Protein AF-A0A1S3HED5-F1 (afdb_monomer_lite)

Radius of gyration: 27.31 Å; chains: 1; bounding box: 61×49×86 Å

Secondary structure (DSSP, 8-state):
--EEEEEEEEE--TTSTT--EEEEEEEEE-TT--EEEEEEE---GGGTTGGG---SEEEEEEEETTEEEEEEEEEEEEEEEEESGGG-EEEEEEEEEEEETTEEEEEEEEEEEE-SS--PPP----PPP----S---TTGGG-SEEETTSGGGG-HHHHHHHHHHHHHHTTSTTT--PPPEEEE-HHHHHHHHHT-HHHHHHHHHHHHHHTTSS---HHHHHHHHHHHHHHSPPPHHHHHHHHHHHHHHHGGGGGTSEEEEEEEETTTEETTEE-TTSS-EEEEEESHHHHHHHHHHHHHHTTSHHHHHHHHHTT--SS--EEEEEEEPP--SEEEEEESS-TTT--TT--EEEEEES-GGG---SS--EEEEE-

Structure (mmCIF, N/CA/C/O backbone):
data_AF-A0A1S3HED5-F1
#
_entry.id   AF-A0A1S3HED5-F1
#
loop_
_atom_site.group_PDB
_atom_site.id
_atom_site.type_symbol
_atom_site.label_atom_id
_atom_site.label_alt_id
_atom_site.label_comp_id
_atom_site.label_asym_id
_atom_site.label_entity_id
_atom_site.label_seq_id
_atom_site.pdbx_PDB_ins_code
_atom_site.Cartn_x
_atom_site.Cartn_y
_atom_site.Cartn_z
_atom_site.occupancy
_atom_site.B_iso_or_equiv
_atom_site.auth_seq_id
_atom_site.auth_comp_id
_atom_site.auth_asym_id
_atom_site.auth_atom_id
_atom_site.pdbx_PDB_model_num
ATOM 1 N N . MET A 1 1 ? -21.850 17.876 14.703 1.00 46.19 1 MET A N 1
ATOM 2 C CA . MET A 1 1 ? -21.324 16.863 15.637 1.00 46.19 1 MET A CA 1
ATOM 3 C C . MET A 1 1 ? -21.253 17.488 17.025 1.00 46.19 1 MET A C 1
ATOM 5 O O . MET A 1 1 ? -20.974 18.680 17.091 1.00 46.19 1 MET A O 1
ATOM 9 N N . TYR A 1 2 ? -21.584 16.752 18.088 1.00 48.03 2 TYR A N 1
ATOM 10 C CA . TYR A 1 2 ? -21.332 17.209 19.459 1.00 48.03 2 TYR A CA 1
ATOM 11 C C . TYR A 1 2 ? -20.011 16.595 19.916 1.00 48.03 2 TYR A C 1
ATOM 13 O O . TYR A 1 2 ? -19.879 15.378 19.846 1.00 48.03 2 TYR A O 1
ATOM 21 N N . ILE A 1 3 ? -19.052 17.415 20.345 1.00 52.38 3 ILE A N 1
ATOM 22 C CA . ILE A 1 3 ? -17.814 16.934 20.978 1.00 52.38 3 ILE A CA 1
ATOM 23 C C . ILE A 1 3 ? -17.923 17.268 22.458 1.00 52.38 3 ILE A C 1
ATOM 25 O O . ILE A 1 3 ? -18.263 18.401 22.805 1.00 52.38 3 ILE A O 1
ATOM 29 N N . ILE A 1 4 ? -17.699 16.273 23.310 1.00 57.62 4 ILE A N 1
ATOM 30 C CA . ILE A 1 4 ? -17.828 16.393 24.759 1.00 57.62 4 ILE A CA 1
ATOM 31 C C . ILE A 1 4 ? -16.530 15.859 25.362 1.00 57.62 4 ILE A C 1
ATOM 33 O O . ILE A 1 4 ? -16.263 14.666 25.270 1.00 57.62 4 ILE A O 1
ATOM 37 N N . ASP A 1 5 ? -15.725 16.746 25.946 1.00 61.84 5 ASP A N 1
ATOM 38 C CA . ASP A 1 5 ? -14.603 16.365 26.815 1.00 61.84 5 ASP A CA 1
ATOM 39 C C . ASP A 1 5 ? -15.096 16.530 28.252 1.00 61.84 5 ASP A C 1
ATOM 41 O O . ASP A 1 5 ? -15.584 17.602 28.607 1.00 61.84 5 ASP A O 1
ATOM 45 N N . LEU A 1 6 ? -15.044 15.466 29.047 1.00 56.03 6 LEU A N 1
ATOM 46 C CA . LEU A 1 6 ? -15.459 15.436 30.446 1.00 56.03 6 LEU A CA 1
ATOM 47 C C . LEU A 1 6 ? -14.401 14.669 31.226 1.00 56.03 6 LEU A C 1
ATOM 49 O O . LEU A 1 6 ? -14.238 13.463 31.059 1.00 56.03 6 LEU A O 1
ATOM 53 N N . ARG A 1 7 ? -13.709 15.372 32.116 1.00 57.66 7 ARG A N 1
ATOM 54 C CA . ARG A 1 7 ? -12.673 14.813 32.976 1.00 57.66 7 ARG A CA 1
ATOM 55 C C . ARG A 1 7 ? -13.118 14.922 34.414 1.00 57.66 7 ARG A C 1
ATOM 57 O O . ARG A 1 7 ? -13.528 15.990 34.872 1.00 57.66 7 ARG A O 1
ATOM 64 N N . SER A 1 8 ? -12.999 13.809 35.121 1.00 55.38 8 SER A N 1
ATOM 65 C CA . SER A 1 8 ? -13.078 13.778 36.569 1.00 55.38 8 SER A CA 1
ATOM 66 C C . SER A 1 8 ? -11.773 13.216 37.106 1.00 55.38 8 SER A C 1
ATOM 68 O O . SER A 1 8 ? -11.262 12.227 36.586 1.00 55.38 8 SER A O 1
ATOM 70 N N . ILE A 1 9 ? -11.210 13.865 38.121 1.00 58.88 9 ILE A N 1
ATOM 71 C CA . ILE A 1 9 ? -9.976 13.421 38.772 1.00 58.88 9 ILE A CA 1
ATOM 72 C C . ILE A 1 9 ? -10.279 13.213 40.247 1.00 58.88 9 ILE A C 1
ATOM 74 O O . ILE A 1 9 ? -10.827 14.106 40.893 1.00 58.88 9 ILE A O 1
ATOM 78 N N . LYS A 1 10 ? -9.892 12.046 40.769 1.00 58.00 10 LYS A N 1
ATOM 79 C CA . LYS A 1 10 ? -9.896 11.718 42.196 1.00 58.00 10 LYS A CA 1
ATOM 80 C C . LYS A 1 10 ? -8.446 11.539 42.644 1.00 58.00 10 LYS A C 1
ATOM 82 O O . LYS A 1 10 ? -7.793 10.585 42.233 1.00 58.00 10 LYS A O 1
ATOM 87 N N . SER A 1 11 ? -7.944 12.440 43.485 1.00 54.72 11 SER A N 1
ATOM 88 C CA . SER A 1 11 ? -6.614 12.316 44.100 1.00 54.72 11 SER A CA 1
ATOM 89 C C . SER A 1 11 ? -6.741 12.043 45.598 1.00 54.72 11 SER A C 1
ATOM 91 O O . SER A 1 11 ? -7.602 12.622 46.262 1.00 54.72 11 SER A O 1
ATOM 93 N N . GLN A 1 12 ? -5.898 11.154 46.128 1.00 55.47 12 GLN A N 1
ATOM 94 C CA . GLN A 1 12 ? -5.736 10.921 47.564 1.00 55.47 12 GLN A CA 1
ATOM 95 C C . GLN A 1 12 ? -4.302 11.287 47.955 1.00 55.47 12 GLN A C 1
ATOM 97 O O . GLN A 1 12 ? -3.347 10.680 47.474 1.00 55.47 12 GLN A O 1
ATOM 102 N N . ASN A 1 13 ? -4.151 12.291 48.820 1.00 42.53 13 ASN A N 1
ATOM 103 C CA . ASN A 1 13 ? -2.854 12.704 49.349 1.00 42.53 13 ASN A CA 1
ATOM 104 C C . ASN A 1 13 ? -2.483 11.819 50.553 1.00 42.53 13 ASN A C 1
ATOM 106 O O . ASN A 1 13 ? -3.239 11.751 51.517 1.00 42.53 13 ASN A O 1
ATOM 110 N N . LEU A 1 14 ? -1.319 11.163 50.514 1.00 45.94 14 LEU A N 1
ATOM 111 C CA . LEU A 1 14 ? -0.862 10.218 51.552 1.00 45.94 14 LEU A CA 1
ATOM 112 C C . LEU A 1 14 ? -0.532 10.877 52.908 1.00 45.94 14 LEU A C 1
ATOM 114 O O . LEU A 1 14 ? -0.474 10.181 53.915 1.00 45.94 14 LEU A O 1
ATOM 118 N N . ASN A 1 15 ? -0.344 12.203 52.953 1.00 41.78 15 ASN A N 1
ATOM 119 C CA . ASN A 1 15 ? 0.216 12.896 54.124 1.00 41.78 15 ASN A CA 1
ATOM 120 C C . ASN A 1 15 ? -0.789 13.693 54.972 1.00 41.78 15 ASN A C 1
ATOM 122 O O . ASN A 1 15 ? -0.429 14.158 56.048 1.00 41.78 15 ASN A O 1
ATOM 126 N N . PHE A 1 16 ? -2.038 13.854 54.532 1.00 39.28 16 PHE A N 1
ATOM 127 C CA . PHE A 1 16 ? -3.058 14.576 55.296 1.00 39.28 16 PHE A CA 1
ATOM 128 C C . PHE A 1 16 ? -4.401 13.862 55.155 1.00 39.28 16 PHE A C 1
ATOM 130 O O . PHE A 1 16 ? -4.796 13.506 54.048 1.00 39.28 16 PHE A O 1
ATOM 137 N N . LEU A 1 17 ? -5.084 13.648 56.282 1.00 40.22 17 LEU A N 1
ATOM 138 C CA . LEU A 1 17 ? -6.423 13.060 56.393 1.00 40.22 17 LEU A CA 1
ATOM 139 C C . LEU A 1 17 ? -7.344 13.451 55.214 1.00 40.22 17 LEU A C 1
ATOM 141 O O . LEU A 1 17 ? -7.779 14.594 55.112 1.00 40.22 17 LEU A O 1
ATOM 145 N N . THR A 1 18 ? -7.625 12.478 54.337 1.00 44.47 18 THR A N 1
ATOM 146 C CA . THR A 1 18 ? -8.798 12.374 53.438 1.00 44.47 18 THR A CA 1
ATOM 147 C C . THR A 1 18 ? -9.330 13.678 52.824 1.00 44.47 18 THR A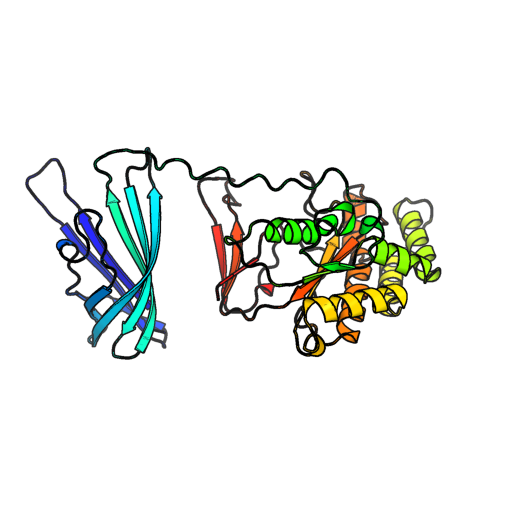 C 1
ATOM 149 O O . THR A 1 18 ? -10.509 13.998 52.946 1.00 44.47 18 THR A O 1
ATOM 152 N N . LEU A 1 19 ? -8.497 14.404 52.079 1.00 40.62 19 LEU A N 1
ATOM 153 C CA . LEU A 1 19 ? -8.978 15.408 51.123 1.00 40.62 19 LEU A CA 1
ATOM 154 C C . LEU A 1 19 ? -9.126 14.744 49.752 1.00 40.62 19 LEU A C 1
ATOM 156 O O . LEU A 1 19 ? -8.162 14.610 49.003 1.00 40.62 19 LEU A O 1
ATOM 160 N N . VAL A 1 20 ? -10.341 14.279 49.449 1.00 51.19 20 VAL A N 1
ATOM 161 C CA . VAL A 1 20 ? -10.694 13.837 48.097 1.00 51.19 20 VAL A CA 1
ATOM 162 C C . VAL A 1 20 ? -11.073 15.075 47.297 1.00 51.19 20 VAL A C 1
ATOM 164 O O . VAL A 1 20 ? -12.148 15.640 47.487 1.00 51.19 20 VAL A O 1
ATOM 167 N N . VAL A 1 21 ? -10.177 15.518 46.421 1.00 53.34 21 VAL A N 1
ATOM 168 C CA . VAL A 1 21 ? -10.487 16.591 45.473 1.00 53.34 21 VAL A CA 1
ATOM 169 C C . VAL A 1 21 ? -11.198 15.960 44.284 1.00 53.34 21 VAL A C 1
ATOM 171 O O . VAL A 1 21 ? -10.629 15.085 43.637 1.00 53.34 21 VAL A O 1
ATOM 174 N N . TYR A 1 22 ? -12.431 16.398 44.024 1.00 59.06 22 TYR A N 1
ATOM 175 C CA . TYR A 1 22 ? -13.162 16.102 42.795 1.00 59.06 22 TYR A CA 1
ATOM 176 C C . TYR A 1 22 ? -13.062 17.317 41.885 1.00 59.06 22 TYR A C 1
ATOM 178 O O . TYR A 1 22 ? -13.634 18.367 42.176 1.00 59.06 22 TYR A O 1
ATOM 186 N N . LEU A 1 23 ? -12.315 17.180 40.796 1.00 59.34 23 LEU A N 1
ATOM 187 C CA . LEU A 1 23 ? -12.217 18.214 39.775 1.00 59.34 23 LEU A CA 1
ATOM 188 C C . LEU A 1 23 ? -13.046 17.787 38.568 1.00 59.34 23 LEU A C 1
ATOM 190 O O . LEU A 1 23 ? -12.750 16.753 37.980 1.00 59.34 23 LEU A O 1
ATOM 194 N N . LEU A 1 24 ? -14.065 18.573 38.218 1.00 64.44 24 LEU A N 1
ATOM 195 C CA . LEU A 1 24 ? -14.833 18.417 36.986 1.00 64.44 24 LEU A CA 1
ATOM 196 C C . LEU A 1 24 ? -14.357 19.469 35.984 1.00 64.44 24 LEU A C 1
ATOM 198 O O . LEU A 1 24 ? -14.469 20.667 36.241 1.00 64.44 24 LEU A O 1
ATOM 202 N N . LEU A 1 25 ? -13.843 19.019 34.847 1.00 71.94 25 LEU A N 1
ATOM 203 C CA . LEU A 1 25 ? -13.449 19.879 33.736 1.00 71.94 25 LEU A CA 1
ATOM 204 C C . LEU A 1 25 ? -14.058 19.337 32.457 1.00 71.94 25 LEU A C 1
ATOM 206 O O . LEU A 1 25 ? -14.100 18.127 32.256 1.00 71.94 25 LEU A O 1
ATOM 210 N N . GLY A 1 26 ? -14.523 20.222 31.586 1.00 77.56 26 GLY A N 1
ATOM 211 C CA . GLY A 1 26 ? -15.058 19.775 30.319 1.00 77.56 26 GLY A CA 1
ATOM 212 C C . GLY A 1 26 ? -15.622 20.876 29.452 1.00 77.56 26 GLY A C 1
ATOM 213 O O . GLY A 1 26 ? -15.930 21.971 29.927 1.00 77.56 26 GLY A O 1
ATOM 214 N N . TYR A 1 27 ? -15.792 20.553 28.178 1.00 80.94 27 TYR A N 1
ATOM 215 C CA . TYR A 1 27 ? -16.360 21.443 27.178 1.00 80.94 27 TYR A CA 1
ATOM 216 C C . TYR A 1 27 ? -17.332 20.682 26.292 1.00 80.94 27 TYR A C 1
ATOM 218 O O . TYR A 1 27 ? -17.142 19.504 25.994 1.00 80.94 27 TYR A O 1
ATOM 226 N N . GLN A 1 28 ? -18.357 21.394 25.842 1.00 83.00 28 GLN A N 1
ATOM 227 C CA . GLN A 1 28 ? -19.312 20.932 24.855 1.00 83.00 28 GLN A CA 1
ATOM 228 C C . GLN A 1 28 ? -19.177 21.795 23.604 1.00 83.00 28 GLN A C 1
ATOM 230 O O . GLN A 1 28 ? -19.306 23.017 23.664 1.00 83.00 28 GLN A O 1
ATOM 235 N N . PHE A 1 29 ? -18.957 21.149 22.464 1.00 79.00 29 PHE A N 1
ATOM 236 C CA . PHE A 1 29 ? -18.928 21.794 21.156 1.00 79.00 29 PHE A CA 1
ATOM 237 C C . PHE A 1 29 ? -20.211 21.472 20.403 1.00 79.00 29 PHE A C 1
ATOM 239 O O . PHE A 1 29 ? -20.627 20.314 20.340 1.00 79.00 29 PHE A O 1
ATOM 246 N N . THR A 1 30 ? -20.886 22.492 19.882 1.00 73.94 30 THR A N 1
ATOM 247 C CA . THR A 1 30 ? -22.087 22.322 19.047 1.00 73.94 30 THR A CA 1
ATOM 248 C C . THR A 1 30 ? -21.698 22.144 17.573 1.00 73.94 30 THR A C 1
ATOM 250 O O . THR A 1 30 ? -20.584 22.506 17.188 1.00 73.94 30 THR A O 1
ATOM 253 N N . PRO A 1 31 ? -22.617 21.676 16.701 1.00 68.31 31 PRO A N 1
ATOM 254 C CA . PRO A 1 31 ? -22.367 21.615 15.259 1.00 68.31 31 PRO A CA 1
ATOM 255 C C . PRO A 1 31 ? -21.949 22.950 14.620 1.00 68.31 31 PRO A C 1
ATOM 257 O O . PRO A 1 31 ? -21.271 22.931 13.601 1.00 68.31 31 PRO A O 1
ATOM 260 N N . ASN A 1 32 ? -22.304 24.085 15.230 1.00 75.00 32 ASN A N 1
ATOM 261 C CA . ASN A 1 32 ? -21.952 25.425 14.751 1.00 75.00 32 ASN A CA 1
ATOM 262 C C . ASN A 1 32 ? -20.616 25.928 15.334 1.00 75.00 32 ASN A C 1
ATOM 264 O O . ASN A 1 32 ? -20.393 27.133 15.396 1.00 75.00 32 ASN A O 1
ATOM 268 N N . ALA A 1 33 ? -19.766 25.021 15.830 1.00 73.88 33 ALA A N 1
ATOM 269 C CA . ALA A 1 33 ? -18.478 25.305 16.469 1.00 73.88 33 ALA A CA 1
ATOM 270 C C . ALA A 1 33 ? -18.542 26.200 17.725 1.00 73.88 33 ALA A C 1
ATOM 272 O O . ALA A 1 33 ? -17.512 26.668 18.207 1.00 73.88 33 ALA A O 1
ATOM 273 N N . LEU A 1 34 ? -19.729 26.409 18.311 1.00 80.19 34 LEU A N 1
ATOM 274 C CA . LEU A 1 34 ? -19.834 27.074 19.611 1.00 80.19 34 LEU A CA 1
ATOM 275 C C . LEU A 1 34 ? -19.338 26.129 20.702 1.00 80.19 34 LEU A C 1
ATOM 277 O O . LEU A 1 34 ? -19.833 25.004 20.799 1.00 80.19 34 LEU A O 1
ATOM 281 N N . CYS A 1 35 ? -18.399 26.615 21.509 1.00 85.44 35 CYS A N 1
ATOM 282 C CA . CYS A 1 35 ? -17.839 25.929 22.664 1.00 85.44 35 CYS A CA 1
ATOM 283 C C . CYS A 1 35 ? -18.442 26.504 23.949 1.00 85.44 35 CYS A C 1
ATOM 285 O O . CYS A 1 35 ? -18.444 27.721 24.145 1.00 85.44 35 CYS A O 1
ATOM 287 N N . ALA A 1 36 ? -18.937 25.636 24.826 1.00 86.50 36 ALA A N 1
ATOM 288 C CA . ALA A 1 36 ? -19.421 26.018 26.142 1.00 86.50 36 ALA A CA 1
ATOM 289 C C . ALA A 1 36 ? -18.782 25.139 27.227 1.00 86.50 36 ALA A C 1
ATOM 291 O O . ALA A 1 36 ? -18.755 23.916 27.072 1.00 86.50 36 ALA A O 1
ATOM 292 N N . PRO A 1 37 ? -18.288 25.722 28.334 1.00 87.69 37 PRO A N 1
ATOM 293 C CA . PRO A 1 37 ? -17.751 24.940 29.437 1.00 87.69 37 PRO A CA 1
ATOM 294 C C . PRO A 1 37 ? -18.864 24.154 30.133 1.00 87.69 37 PRO A C 1
ATOM 296 O O . PRO A 1 37 ? -20.001 24.626 30.258 1.00 87.69 37 PRO A O 1
ATOM 299 N N . VAL A 1 38 ? -18.516 22.969 30.623 1.00 85.06 38 VAL A N 1
ATOM 300 C CA . VAL A 1 38 ? -19.366 22.205 31.532 1.00 85.06 38 VAL A CA 1
ATOM 301 C C . VAL A 1 38 ? -19.381 22.912 32.884 1.00 85.06 38 VAL A C 1
ATOM 303 O O . VAL A 1 38 ? -18.336 23.132 33.489 1.00 85.06 38 VAL A O 1
ATOM 306 N N . THR A 1 39 ? -20.568 23.272 33.366 1.00 88.00 39 THR A N 1
ATOM 307 C CA . THR A 1 39 ? -20.746 23.986 34.641 1.00 88.00 39 THR A CA 1
ATOM 308 C C . THR A 1 39 ? -21.266 23.093 35.759 1.00 88.00 39 THR A C 1
ATOM 310 O O . THR A 1 39 ? -21.066 23.403 36.931 1.00 88.00 39 THR A O 1
ATOM 313 N N . GLN A 1 40 ? -21.946 21.996 35.417 1.00 87.12 40 GLN A N 1
ATOM 314 C CA . GLN A 1 40 ? -22.476 21.008 36.360 1.00 87.12 40 GLN A CA 1
ATOM 315 C C . GLN A 1 40 ? -22.443 19.624 35.716 1.00 87.12 40 GLN A C 1
ATOM 317 O O . GLN A 1 40 ? -22.662 19.515 34.512 1.00 87.12 40 GLN A O 1
ATOM 322 N N . SER A 1 41 ? -22.216 18.579 36.507 1.00 84.94 41 SER A N 1
ATOM 323 C CA . SER A 1 41 ? -22.341 17.182 36.087 1.00 84.94 41 SER A CA 1
ATOM 324 C C . SER A 1 41 ? -22.692 16.312 37.290 1.00 84.94 41 SER A C 1
ATOM 326 O O . SER A 1 41 ? -22.270 16.623 38.404 1.00 84.94 41 SER A O 1
ATOM 328 N N . ASP A 1 42 ? -23.449 15.242 37.067 1.00 85.88 42 ASP A N 1
ATOM 329 C CA . ASP A 1 42 ? -23.668 14.172 38.049 1.00 85.88 42 ASP A CA 1
ATOM 330 C C . ASP A 1 42 ? -22.642 13.026 37.924 1.00 85.88 42 ASP A C 1
ATOM 332 O O . ASP A 1 42 ? -22.746 12.020 38.626 1.00 85.88 42 ASP A O 1
ATOM 336 N N . LEU A 1 43 ? -21.625 13.188 37.066 1.00 80.56 43 LEU A N 1
ATOM 337 C CA . LEU A 1 43 ? -20.531 12.236 36.896 1.00 80.56 43 LEU A CA 1
ATOM 338 C C . LEU A 1 43 ? -19.807 11.996 38.230 1.00 80.56 43 LEU A C 1
ATOM 340 O O . LEU A 1 43 ? -19.056 12.846 38.715 1.00 80.56 43 LEU A O 1
ATOM 344 N N . TRP A 1 44 ? -19.994 10.803 38.793 1.00 73.81 44 TRP A N 1
ATOM 345 C CA . TRP A 1 44 ? -19.439 10.419 40.087 1.00 73.81 44 TRP A CA 1
ATOM 346 C C . TRP A 1 44 ? -18.553 9.175 39.971 1.00 73.81 44 TRP A C 1
ATOM 348 O O . TRP A 1 44 ? -19.035 8.042 39.938 1.00 73.81 44 TRP A O 1
ATOM 358 N N . LEU A 1 45 ? -17.233 9.391 39.938 1.00 68.38 45 LEU A N 1
ATOM 359 C CA . LEU A 1 45 ? -16.235 8.333 39.724 1.00 68.38 45 LEU A CA 1
ATOM 360 C C . LEU A 1 45 ? -16.328 7.125 40.672 1.00 68.38 45 LEU A C 1
ATOM 362 O O . LEU A 1 45 ? -16.148 6.013 40.185 1.00 68.38 45 LEU A O 1
ATOM 366 N N . PRO A 1 46 ? -16.621 7.267 41.983 1.00 68.81 46 PRO A N 1
ATOM 367 C CA . PRO A 1 46 ? -16.746 6.103 42.864 1.00 68.81 46 PRO A CA 1
ATOM 368 C C . PRO A 1 46 ? -17.804 5.085 42.410 1.00 68.81 46 PRO A C 1
ATOM 370 O O . PRO A 1 46 ? -17.648 3.891 42.635 1.00 68.81 46 PRO A O 1
ATOM 373 N N . LEU A 1 47 ? -18.863 5.540 41.732 1.00 70.19 47 LEU A N 1
ATOM 374 C CA . LEU A 1 47 ? -19.901 4.664 41.174 1.00 70.19 47 LEU A CA 1
ATOM 375 C C . LEU A 1 47 ? -19.608 4.238 39.728 1.00 70.19 47 LEU A C 1
ATOM 377 O O . LEU A 1 47 ? -20.254 3.332 39.211 1.00 70.19 47 LEU A O 1
ATOM 381 N N . LEU A 1 48 ? -18.624 4.865 39.084 1.00 74.50 48 LEU A N 1
ATOM 382 C CA . LEU A 1 48 ? -18.238 4.647 37.690 1.00 74.50 48 LEU A CA 1
ATOM 383 C C . LEU A 1 48 ? -16.871 3.972 37.603 1.00 74.50 48 LEU A C 1
ATOM 385 O O . LEU A 1 48 ? -15.996 4.388 36.855 1.00 74.50 48 LEU A O 1
ATOM 389 N N . GLY A 1 49 ? -16.704 2.905 38.376 1.00 74.88 49 GLY A N 1
ATOM 390 C CA . GLY A 1 49 ? -15.570 2.002 38.243 1.00 74.88 49 GLY A CA 1
ATOM 391 C C . GLY A 1 49 ? -14.460 2.189 39.256 1.00 74.88 49 GLY A C 1
ATOM 392 O O . GLY A 1 49 ? -13.284 2.089 38.916 1.00 74.88 49 GLY A O 1
ATOM 393 N N . GLU A 1 50 ? -14.805 2.418 40.520 1.00 79.50 50 GLU A N 1
ATOM 394 C CA . GLU A 1 50 ? -13.843 2.279 41.612 1.00 79.50 50 GLU A CA 1
ATOM 395 C C . GLU A 1 50 ? -13.214 0.870 41.630 1.00 79.50 50 GLU A C 1
ATOM 397 O O . GLU A 1 50 ? -13.801 -0.102 41.156 1.00 79.50 50 GLU A O 1
ATOM 402 N N . ASN A 1 51 ? -11.999 0.758 42.175 1.00 78.69 51 ASN A N 1
ATOM 403 C CA . ASN A 1 51 ? -11.248 -0.502 42.262 1.00 78.69 51 ASN A CA 1
ATOM 404 C C . ASN A 1 51 ? -10.931 -1.160 40.904 1.00 78.69 51 ASN A C 1
ATOM 406 O O . ASN A 1 51 ? -10.981 -2.380 40.794 1.00 78.69 51 ASN A O 1
ATOM 410 N N . GLN A 1 52 ? -10.565 -0.362 39.893 1.00 80.56 52 GLN A N 1
ATOM 411 C CA . GLN A 1 52 ? -10.169 -0.855 38.562 1.00 80.56 52 GLN A CA 1
ATOM 412 C C . GLN A 1 52 ? -11.276 -1.641 37.835 1.00 80.56 52 GLN A C 1
ATOM 414 O O . GLN A 1 52 ? -10.987 -2.553 37.066 1.00 80.56 52 GLN A O 1
ATOM 419 N N . ASN A 1 53 ? -12.546 -1.296 38.076 1.00 84.31 53 ASN A N 1
ATOM 420 C CA . ASN A 1 53 ? -13.694 -1.994 37.493 1.00 84.31 53 ASN A CA 1
ATOM 421 C C . ASN A 1 53 ? -14.579 -1.061 36.644 1.00 84.31 53 ASN A C 1
ATOM 423 O O . ASN A 1 53 ? -15.722 -0.788 37.021 1.00 84.31 53 ASN A O 1
ATOM 427 N N . PRO A 1 54 ? -14.069 -0.509 35.530 1.00 86.81 54 PRO A N 1
ATOM 428 C CA . PRO A 1 54 ? -14.818 0.443 34.717 1.00 86.81 54 PRO A CA 1
ATOM 429 C C . PRO A 1 54 ? -16.056 -0.216 34.081 1.00 86.81 54 PRO A C 1
ATOM 431 O O . PRO A 1 54 ? -15.929 -1.278 33.464 1.00 86.81 54 PRO A O 1
ATOM 434 N N . PRO A 1 55 ? -17.248 0.401 34.189 1.00 88.94 55 PRO A N 1
ATOM 435 C CA . PRO A 1 55 ? -18.491 -0.195 33.707 1.00 88.94 55 PRO A CA 1
ATOM 436 C C . PRO A 1 55 ? -18.546 -0.261 32.174 1.00 88.94 55 PRO A C 1
ATOM 438 O O . PRO A 1 55 ? -17.924 0.539 31.476 1.00 88.94 55 PRO A O 1
ATOM 441 N N . ASP A 1 56 ? -19.345 -1.186 31.640 1.00 90.88 56 ASP A N 1
ATOM 442 C CA . ASP A 1 56 ? -19.604 -1.289 30.193 1.00 90.88 56 ASP A CA 1
ATOM 443 C C . ASP A 1 56 ? -20.782 -0.430 29.725 1.00 90.88 56 ASP A C 1
ATOM 445 O O . ASP A 1 56 ? -20.951 -0.198 28.531 1.00 90.88 56 ASP A O 1
ATOM 449 N N . SER A 1 57 ? -21.599 0.069 30.648 1.00 90.69 57 SER A N 1
ATOM 450 C CA . SER A 1 57 ? -22.682 0.996 30.338 1.00 90.69 57 SER A CA 1
ATOM 451 C C . SER A 1 57 ? -22.959 1.914 31.513 1.00 90.69 57 SER A C 1
ATOM 453 O O . SER A 1 57 ? -22.986 1.455 32.657 1.00 90.69 57 SER A O 1
ATOM 455 N N . TRP A 1 58 ? -23.202 3.188 31.235 1.00 90.06 58 TRP A N 1
ATOM 456 C CA . TRP A 1 58 ? -23.573 4.166 32.248 1.00 90.06 58 TRP A CA 1
ATOM 457 C C . TRP A 1 58 ? -24.319 5.341 31.631 1.00 90.06 58 TRP A C 1
ATOM 459 O O . TRP A 1 58 ? -24.339 5.531 30.416 1.00 90.06 58 TRP A O 1
ATOM 469 N N . THR A 1 59 ? -24.918 6.152 32.490 1.00 88.62 59 THR A N 1
ATOM 470 C CA . THR A 1 59 ? -25.571 7.398 32.102 1.00 88.62 59 THR A CA 1
ATOM 471 C C . THR A 1 59 ? -25.005 8.542 32.918 1.00 88.62 59 THR A C 1
ATOM 473 O O . THR A 1 59 ? -24.654 8.346 34.082 1.00 88.62 59 THR A O 1
ATOM 476 N N . LEU A 1 60 ? -24.954 9.734 32.337 1.00 87.50 60 LEU A N 1
ATOM 477 C CA . LEU A 1 60 ? -24.640 10.953 33.072 1.00 87.50 60 LEU A CA 1
ATOM 478 C C . LEU A 1 60 ? -25.448 12.128 32.529 1.00 87.50 60 LEU A C 1
ATOM 480 O O . LEU A 1 60 ? -25.788 12.185 31.345 1.00 87.50 60 LEU A O 1
ATOM 484 N N . ASN A 1 61 ? -25.712 13.090 33.396 1.00 88.81 61 ASN A N 1
ATOM 485 C CA . ASN A 1 61 ? -26.279 14.380 33.069 1.00 88.81 61 ASN A CA 1
ATOM 486 C C . ASN A 1 61 ? -25.249 15.472 33.329 1.00 88.81 61 ASN A C 1
ATOM 488 O O . ASN A 1 61 ? -24.631 15.529 34.391 1.00 88.81 61 ASN A O 1
ATOM 492 N N . PHE A 1 62 ? -25.114 16.403 32.391 1.00 88.38 62 PHE A N 1
ATOM 493 C CA . PHE A 1 62 ? -24.285 17.586 32.590 1.00 88.38 62 PHE A CA 1
ATOM 494 C C . PHE A 1 62 ? -24.945 18.835 32.007 1.00 88.38 62 PHE A C 1
ATOM 496 O O . PHE A 1 62 ? -25.850 18.757 31.175 1.00 88.38 62 PHE A O 1
ATOM 503 N N . LYS A 1 63 ? -24.501 20.009 32.457 1.00 89.12 63 LYS A N 1
ATOM 504 C CA . LYS A 1 63 ? -24.935 21.302 31.925 1.00 89.12 63 LYS A CA 1
ATOM 505 C C . LYS A 1 63 ? -23.782 22.023 31.256 1.00 89.12 63 LYS A C 1
ATOM 507 O O . LYS A 1 63 ? -22.708 22.141 31.839 1.00 89.12 63 LYS A O 1
ATOM 512 N N . ALA A 1 64 ? -24.036 22.552 30.066 1.00 88.31 64 ALA A N 1
ATOM 513 C CA . ALA A 1 64 ? -23.121 23.423 29.338 1.00 88.31 64 ALA A CA 1
ATOM 514 C C . ALA A 1 64 ? -23.932 24.428 28.510 1.00 88.31 64 ALA A C 1
ATOM 516 O O . ALA A 1 64 ? -24.988 24.093 27.974 1.00 88.31 64 ALA A O 1
ATOM 517 N N . GLY A 1 65 ? -23.477 25.682 28.440 1.00 86.81 65 GLY A N 1
ATOM 518 C CA . GLY A 1 65 ? -24.131 26.714 27.620 1.00 86.81 65 GLY A CA 1
ATOM 519 C C . GLY A 1 65 ? -25.600 26.976 27.985 1.00 86.81 65 GLY A C 1
ATOM 520 O O . GLY A 1 65 ? -26.406 27.279 27.112 1.00 86.81 65 GLY A O 1
ATOM 521 N N . GLY A 1 66 ? -25.970 26.794 29.259 1.00 87.12 66 GLY A N 1
ATOM 522 C CA . GLY A 1 66 ? -27.346 26.955 29.747 1.00 87.12 66 GLY A CA 1
ATOM 523 C C . GLY A 1 66 ? -28.301 25.801 29.412 1.00 87.12 66 GLY A C 1
ATOM 524 O O . GLY A 1 66 ? -29.462 25.854 29.807 1.00 87.12 66 GLY A O 1
ATOM 525 N N . GLN A 1 67 ? -27.834 24.752 28.728 1.00 87.00 67 GLN A N 1
ATOM 526 C CA . GLN A 1 67 ? -28.625 23.564 28.400 1.00 87.00 67 GLN A CA 1
ATOM 527 C C . GLN A 1 67 ? -28.220 22.374 29.270 1.00 87.00 67 GLN A C 1
ATOM 529 O O . GLN A 1 67 ? -27.083 22.293 29.736 1.00 87.00 67 GLN A O 1
ATOM 534 N N . THR A 1 68 ? -29.164 21.456 29.484 1.00 89.81 68 THR A N 1
ATOM 535 C CA . THR A 1 68 ? -28.910 20.167 30.139 1.00 89.81 68 THR A CA 1
ATOM 536 C C . THR A 1 68 ? -28.815 19.085 29.074 1.00 89.81 68 THR A C 1
ATOM 538 O O . THR A 1 68 ? -29.625 19.044 28.147 1.00 89.81 68 THR A O 1
ATOM 541 N N . TYR A 1 69 ? -27.825 18.220 29.218 1.00 86.31 69 TYR A N 1
ATOM 542 C CA . TYR A 1 69 ? -27.553 17.112 28.323 1.00 86.31 69 TYR A CA 1
ATOM 543 C C . TYR A 1 69 ? -27.631 15.816 29.112 1.00 86.31 69 TYR A C 1
ATOM 545 O O . TYR A 1 69 ? -26.978 15.692 30.148 1.00 86.31 69 TYR A O 1
ATOM 553 N N . ASN A 1 70 ? -28.410 14.869 28.602 1.00 88.25 70 ASN A N 1
ATOM 554 C CA . ASN A 1 70 ? -28.422 13.496 29.080 1.00 88.25 70 ASN A CA 1
ATOM 555 C C . ASN A 1 70 ? -27.612 12.645 28.100 1.00 88.25 70 ASN A C 1
ATOM 557 O O . ASN A 1 70 ? -27.879 12.679 26.894 1.00 88.25 70 ASN A O 1
ATOM 561 N N . ILE A 1 71 ? -26.605 11.947 28.623 1.00 88.31 71 ILE A N 1
ATOM 562 C CA . ILE A 1 71 ? -25.780 11.015 27.865 1.00 88.31 71 ILE A CA 1
ATOM 563 C C . ILE A 1 71 ? -26.032 9.602 28.374 1.00 88.31 71 ILE A C 1
ATOM 565 O O . ILE A 1 71 ? -25.845 9.322 29.557 1.00 88.31 71 ILE A O 1
ATOM 569 N N . GLU A 1 72 ? -26.356 8.705 27.454 1.00 89.81 72 GLU A N 1
ATOM 570 C CA . GLU A 1 72 ? -26.261 7.260 27.654 1.00 89.81 72 GLU A CA 1
ATOM 571 C C . GLU A 1 72 ? -25.008 6.756 26.950 1.00 89.81 72 GLU A C 1
ATOM 573 O O . GLU A 1 72 ? -24.823 7.057 25.774 1.00 89.81 72 GLU A O 1
ATOM 578 N N . VAL A 1 73 ? -24.149 6.015 27.644 1.00 89.62 73 VAL A N 1
ATOM 579 C CA . VAL A 1 73 ? -22.882 5.506 27.112 1.00 89.62 73 VAL A CA 1
ATOM 580 C C . VAL A 1 73 ? -22.855 3.988 27.201 1.00 89.62 73 VAL A C 1
ATOM 582 O O . VAL A 1 73 ? -23.226 3.407 28.222 1.00 89.62 73 VAL A O 1
ATOM 585 N N . LYS A 1 74 ? -22.380 3.345 26.136 1.00 92.50 74 LYS A N 1
ATOM 586 C CA . LYS A 1 74 ? -22.169 1.904 26.056 1.00 92.50 74 LYS A CA 1
ATOM 587 C C . LYS A 1 74 ? -20.804 1.610 25.445 1.00 92.50 74 LYS A C 1
ATOM 589 O O . LYS A 1 74 ? -20.520 2.012 24.321 1.00 92.50 74 LYS A O 1
ATOM 594 N N . ALA A 1 75 ? -19.975 0.877 26.171 1.00 89.94 75 ALA A N 1
ATOM 595 C CA . ALA A 1 75 ? -18.697 0.392 25.686 1.00 89.94 75 ALA A CA 1
ATOM 596 C C . ALA A 1 75 ? -18.898 -0.699 24.629 1.00 89.94 75 ALA A C 1
ATOM 598 O O . ALA A 1 75 ? -19.659 -1.648 24.823 1.00 89.94 75 ALA A O 1
ATOM 599 N N . THR A 1 76 ? -18.198 -0.563 23.508 1.00 89.56 76 THR A N 1
ATOM 600 C CA . THR A 1 76 ? -18.169 -1.550 22.421 1.00 89.56 76 THR A CA 1
ATOM 601 C C . THR A 1 76 ? -16.887 -2.372 22.451 1.00 89.56 76 THR A C 1
ATOM 603 O O . THR A 1 76 ? -16.902 -3.558 22.129 1.00 89.56 76 THR A O 1
ATOM 606 N N . LYS A 1 77 ? -15.777 -1.766 22.885 1.00 86.94 77 LYS A N 1
ATOM 607 C CA . LYS A 1 77 ? -14.474 -2.418 23.030 1.00 86.94 77 LYS A CA 1
ATOM 608 C C . LYS A 1 77 ? -13.728 -1.827 24.217 1.00 86.94 77 LYS A C 1
ATOM 610 O O . LYS A 1 77 ? -13.759 -0.619 24.413 1.00 86.94 77 LYS A O 1
ATOM 615 N N . THR A 1 78 ? -13.034 -2.671 24.977 1.00 85.56 78 THR A N 1
ATOM 616 C CA . THR A 1 78 ? -12.142 -2.244 26.065 1.00 85.56 78 THR A CA 1
ATOM 617 C C . THR A 1 78 ? -10.723 -2.702 25.759 1.00 85.56 78 THR A C 1
ATOM 619 O O . THR A 1 78 ? -10.511 -3.868 25.425 1.00 85.56 78 THR A O 1
ATOM 622 N N . VAL A 1 79 ? -9.763 -1.794 25.877 1.00 84.06 79 VAL A N 1
ATOM 623 C CA . VAL A 1 79 ? -8.328 -2.061 25.784 1.00 84.06 79 VAL A CA 1
ATOM 624 C C . VAL A 1 79 ? -7.695 -1.690 27.119 1.00 84.06 79 VAL A C 1
ATOM 626 O O . VAL A 1 79 ? -7.986 -0.639 27.683 1.00 84.06 79 VAL A O 1
ATOM 629 N N . MET A 1 80 ? -6.848 -2.574 27.637 1.00 83.69 80 MET A N 1
ATOM 630 C CA . MET A 1 80 ? -6.060 -2.319 28.839 1.00 83.69 80 MET A CA 1
ATOM 631 C C . MET A 1 80 ? -4.634 -1.961 28.440 1.00 83.69 80 MET A C 1
ATOM 633 O O . MET A 1 80 ? -3.974 -2.729 27.739 1.00 83.69 80 MET A O 1
ATOM 637 N N . LEU A 1 81 ? -4.163 -0.813 28.909 1.00 79.38 81 LEU A N 1
ATOM 638 C CA . LEU A 1 81 ? -2.816 -0.304 28.696 1.00 79.38 81 LEU A CA 1
ATOM 639 C C . LEU A 1 81 ? -2.136 -0.123 30.050 1.00 79.38 81 LEU A C 1
ATOM 641 O O . LEU A 1 81 ? -2.777 0.251 31.027 1.00 79.38 81 LEU A O 1
ATOM 645 N N . TYR A 1 82 ? -0.830 -0.353 30.111 1.00 78.88 82 TYR A N 1
ATOM 646 C CA . TYR A 1 82 ? -0.034 -0.074 31.302 1.00 78.88 82 TYR A CA 1
ATOM 647 C C . TYR A 1 82 ? 0.961 1.040 30.981 1.00 78.88 82 TYR A C 1
ATOM 649 O O . TYR A 1 82 ? 1.596 1.011 29.927 1.00 78.88 82 TYR A O 1
ATOM 657 N N . GLN A 1 83 ? 1.080 2.027 31.868 1.00 74.44 83 GLN A N 1
ATOM 658 C CA . GLN A 1 83 ? 1.911 3.217 31.666 1.00 74.44 83 GLN A CA 1
ATOM 659 C C . GLN A 1 83 ? 2.679 3.611 32.937 1.00 74.44 83 GLN A C 1
ATOM 661 O O . GLN A 1 83 ? 2.292 3.270 34.057 1.00 74.44 83 GLN A O 1
ATOM 666 N N . GLY A 1 84 ? 3.736 4.405 32.747 1.00 66.62 84 GLY A N 1
ATOM 667 C CA . GLY A 1 84 ? 4.619 4.899 33.807 1.00 66.62 84 GLY A CA 1
ATOM 668 C C . GLY A 1 84 ? 5.798 3.970 34.102 1.00 66.62 84 GLY A C 1
ATOM 669 O O . GLY A 1 84 ? 5.840 2.832 33.630 1.00 66.62 84 GLY A O 1
ATOM 670 N N . GLU A 1 85 ? 6.758 4.467 34.888 1.00 64.62 85 GLU A N 1
ATOM 671 C CA . GLU A 1 85 ? 7.841 3.637 35.427 1.00 64.62 85 GLU A CA 1
ATOM 672 C C . GLU A 1 85 ? 7.245 2.461 36.212 1.00 64.62 85 GLU A C 1
ATOM 674 O O . GLU A 1 85 ? 6.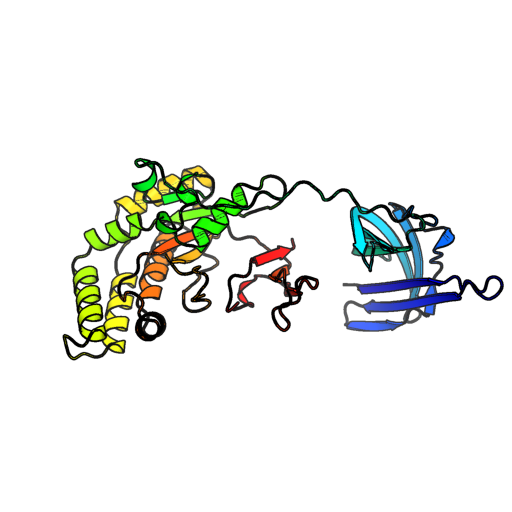259 2.616 36.941 1.00 64.62 85 GLU A O 1
ATOM 679 N N . ASP A 1 86 ? 7.797 1.270 35.982 1.00 69.19 86 ASP A N 1
ATOM 680 C CA . ASP A 1 86 ? 7.359 0.008 36.585 1.00 69.19 86 ASP A CA 1
ATOM 681 C C . ASP A 1 86 ? 5.859 -0.303 36.439 1.00 69.19 86 ASP A C 1
ATOM 683 O O . ASP A 1 86 ? 5.292 -1.025 37.257 1.00 69.19 86 ASP A O 1
ATOM 687 N N . TRP A 1 87 ? 5.199 0.204 35.389 1.00 72.06 87 TRP A N 1
ATOM 688 C CA . TRP A 1 87 ? 3.773 -0.058 35.130 1.00 72.06 87 TRP A CA 1
ATOM 689 C C . TRP A 1 87 ? 2.858 0.415 36.269 1.00 72.06 87 TRP A C 1
ATOM 691 O O . TRP A 1 87 ? 1.815 -0.182 36.550 1.00 72.06 87 TRP A O 1
ATOM 701 N N . GLY A 1 88 ? 3.256 1.503 36.937 1.00 75.56 88 GLY A N 1
ATOM 702 C CA . GLY A 1 88 ? 2.555 2.053 38.096 1.00 75.56 88 GLY A CA 1
ATOM 703 C C . GLY A 1 88 ? 1.120 2.516 37.823 1.00 75.56 88 GLY A C 1
ATOM 704 O O . GLY A 1 88 ? 0.380 2.752 38.780 1.00 75.56 88 GLY A O 1
ATOM 705 N N . ASN A 1 89 ? 0.708 2.626 36.556 1.00 80.50 89 ASN A N 1
ATOM 706 C CA . ASN A 1 89 ? -0.663 2.930 36.164 1.00 80.50 89 ASN A CA 1
ATOM 707 C C . ASN A 1 89 ? -1.207 1.908 35.163 1.00 80.50 89 ASN A C 1
ATOM 709 O O . ASN A 1 89 ? -0.502 1.465 34.254 1.00 80.50 89 ASN A O 1
ATOM 713 N N . VAL A 1 90 ? -2.496 1.608 35.297 1.00 82.81 90 VAL A N 1
ATOM 714 C CA . VAL A 1 90 ? -3.293 0.883 34.310 1.00 82.81 90 VAL A CA 1
ATOM 715 C C . VAL A 1 90 ? -4.378 1.810 33.779 1.00 82.81 90 VAL A C 1
ATOM 717 O O . VAL A 1 90 ? -5.067 2.491 34.539 1.00 82.81 90 VAL A O 1
ATOM 720 N N . ILE A 1 91 ? -4.515 1.841 32.462 1.00 85.31 91 ILE A N 1
ATOM 721 C CA . ILE A 1 91 ? -5.517 2.608 31.742 1.00 85.31 91 ILE A CA 1
ATOM 722 C C . ILE A 1 91 ? -6.456 1.625 31.064 1.00 85.31 91 ILE A C 1
ATOM 724 O O . ILE A 1 91 ? -6.023 0.732 30.338 1.00 85.31 91 ILE A O 1
ATOM 728 N N . PHE A 1 92 ? -7.749 1.799 31.294 1.00 84.94 92 PHE A N 1
ATOM 729 C CA . PHE A 1 92 ? -8.788 1.137 30.525 1.00 84.94 92 PHE A CA 1
ATOM 730 C C . PHE A 1 92 ? -9.338 2.148 29.527 1.00 84.94 92 PHE A C 1
ATOM 732 O O . PHE A 1 92 ? -10.101 3.042 29.897 1.00 84.94 92 PHE A O 1
ATOM 739 N N . GLU A 1 93 ? -8.942 2.004 28.269 1.00 87.62 93 GLU A N 1
ATOM 740 C CA . GLU A 1 93 ? -9.528 2.745 27.160 1.00 87.62 93 GLU A CA 1
ATOM 741 C C . GLU A 1 93 ? -10.747 1.983 26.652 1.00 87.62 93 GLU A C 1
ATOM 743 O O . GLU A 1 93 ? -10.652 0.847 26.177 1.00 87.62 93 GLU A O 1
ATOM 748 N N . LYS A 1 94 ? -11.916 2.607 26.750 1.00 86.75 94 LYS A N 1
ATOM 749 C CA . LYS A 1 94 ? -13.158 2.072 26.206 1.00 86.75 94 LYS A CA 1
ATOM 750 C C . LYS A 1 94 ? -13.547 2.865 24.968 1.00 86.75 94 LYS A C 1
ATOM 752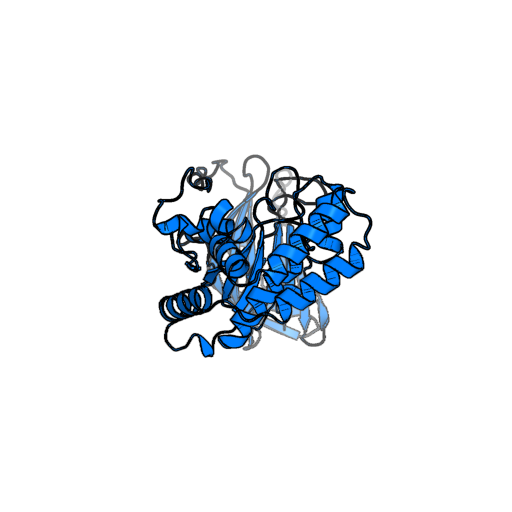 O O . LYS A 1 94 ? -13.798 4.064 25.062 1.00 86.75 94 LYS A O 1
ATOM 757 N N . LEU A 1 95 ? -13.650 2.190 23.825 1.00 88.50 95 LEU A N 1
ATOM 758 C CA . LEU A 1 95 ? -14.390 2.726 22.686 1.00 88.50 95 LEU A CA 1
ATOM 759 C C . LEU A 1 95 ? -15.872 2.642 23.040 1.00 88.50 95 LEU A C 1
ATOM 761 O O . LEU A 1 95 ? -16.352 1.580 23.448 1.00 88.50 95 LEU A O 1
ATOM 765 N N . VAL A 1 96 ? -16.580 3.759 22.928 1.00 88.75 96 VAL A N 1
ATOM 766 C CA . VAL A 1 96 ? -17.972 3.862 23.352 1.00 88.75 96 VAL A CA 1
ATOM 767 C C . VAL A 1 96 ? -18.859 4.369 22.231 1.00 88.75 96 VAL A C 1
ATOM 769 O O . VAL A 1 96 ? -18.485 5.261 21.476 1.00 88.75 96 VAL A O 1
ATOM 772 N N . GLU A 1 97 ? -20.070 3.836 22.169 1.00 91.38 97 GLU A N 1
ATOM 773 C CA . GLU A 1 97 ? -21.202 4.496 21.534 1.00 91.38 97 GLU A CA 1
ATOM 774 C C . GLU A 1 97 ? -21.953 5.279 22.605 1.00 91.38 97 GLU A C 1
ATOM 776 O O . GLU A 1 97 ? -22.126 4.803 23.730 1.00 91.38 97 GLU A O 1
ATOM 781 N N . PHE A 1 98 ? -22.418 6.477 22.272 1.00 88.00 98 PHE A N 1
ATOM 782 C CA . PHE A 1 98 ? -23.243 7.257 23.179 1.00 88.00 98 PHE A CA 1
ATOM 783 C C . PHE A 1 98 ? -24.456 7.863 22.486 1.00 88.00 98 PHE A C 1
ATOM 785 O O . PHE A 1 98 ? -24.464 8.082 21.277 1.00 88.00 98 PHE A O 1
ATOM 792 N N . THR A 1 99 ? -25.482 8.180 23.267 1.00 88.31 99 THR A N 1
ATOM 793 C CA . THR A 1 99 ? -26.649 8.939 22.817 1.00 88.31 99 THR A CA 1
ATOM 794 C C . THR A 1 99 ? -26.750 10.215 23.636 1.00 88.31 99 THR A C 1
ATOM 796 O O . THR A 1 99 ? -26.874 10.145 24.851 1.00 88.31 99 THR A O 1
ATOM 799 N N . VAL A 1 100 ? -26.708 11.378 22.980 1.00 84.06 100 VAL A N 1
ATOM 800 C CA . VAL A 1 100 ? -26.903 12.693 23.613 1.00 84.06 100 VAL A CA 1
ATOM 801 C C . VAL A 1 100 ? -28.229 13.265 23.138 1.00 84.06 100 VAL A C 1
ATOM 803 O O . VAL A 1 100 ? -28.385 13.548 21.948 1.00 84.06 100 VAL A O 1
ATOM 806 N N . ASN A 1 101 ? -29.187 13.453 24.049 1.00 80.25 101 ASN A N 1
ATOM 807 C CA . ASN A 1 101 ? -30.518 13.997 23.733 1.00 80.25 101 ASN A CA 1
ATOM 808 C C . ASN A 1 101 ? -31.170 13.306 22.504 1.00 80.25 101 ASN A C 1
ATOM 810 O O . ASN A 1 101 ? -31.714 13.966 21.618 1.00 80.25 101 ASN A O 1
ATOM 814 N N . GLY A 1 102 ? -31.043 11.976 22.410 1.00 76.69 102 GLY A N 1
ATOM 815 C CA . GLY A 1 102 ? -31.578 11.157 21.312 1.00 76.69 102 GLY A CA 1
ATOM 816 C C . GLY A 1 102 ? -30.706 11.059 20.049 1.00 76.69 102 GLY A C 1
ATOM 817 O O . GLY A 1 102 ? -31.067 10.336 19.122 1.00 76.69 102 GLY A O 1
ATOM 818 N N . LYS A 1 103 ? -29.556 11.744 19.983 1.00 81.38 103 LYS A N 1
ATOM 819 C CA . LYS A 1 103 ? -28.612 11.650 18.856 1.00 81.38 103 LYS A CA 1
ATOM 820 C C . LYS A 1 103 ? -27.466 10.703 19.183 1.00 81.38 103 LYS A C 1
ATOM 822 O O . LYS A 1 103 ? -26.757 10.926 20.161 1.00 81.38 103 LYS A O 1
ATOM 827 N N . LYS A 1 104 ? -27.265 9.691 18.339 1.00 86.94 104 LYS A N 1
ATOM 828 C CA . LYS A 1 104 ? -26.150 8.746 18.462 1.00 86.94 104 LYS A CA 1
ATOM 829 C C . LYS A 1 104 ? -24.814 9.395 18.089 1.00 86.94 104 LYS A C 1
ATOM 831 O O . LYS A 1 104 ? -24.760 10.261 17.215 1.00 86.94 104 LYS A O 1
ATOM 836 N N . GLY A 1 105 ? -23.756 8.938 18.736 1.00 82.81 105 GLY A N 1
ATOM 837 C CA . GLY A 1 105 ? -22.368 9.292 18.487 1.00 82.81 105 GLY A CA 1
ATOM 838 C C . GLY A 1 105 ? -21.436 8.208 19.019 1.00 82.81 105 GLY A C 1
ATOM 839 O O . GLY A 1 105 ? -21.885 7.200 19.565 1.00 82.81 105 GLY A O 1
ATOM 840 N N . TRP A 1 106 ? -20.140 8.424 18.851 1.00 87.19 106 TRP A N 1
ATOM 841 C CA . TRP A 1 106 ? -19.084 7.539 19.325 1.00 87.19 106 TRP A CA 1
ATOM 842 C C . TRP A 1 106 ? -17.977 8.365 19.976 1.00 87.19 106 TRP A C 1
ATOM 844 O O . TRP A 1 106 ? -17.833 9.557 19.698 1.00 87.19 106 TRP A O 1
ATOM 854 N N . GLY A 1 107 ? -17.212 7.748 20.869 1.00 83.19 107 GLY A N 1
ATOM 855 C CA . GLY A 1 107 ? -16.131 8.412 21.584 1.00 83.19 107 GLY A CA 1
ATOM 856 C C . GLY A 1 107 ? -15.228 7.433 22.318 1.00 83.19 107 GLY A C 1
ATOM 857 O O . GLY A 1 107 ? -15.326 6.219 22.144 1.00 83.19 107 GLY A O 1
ATOM 858 N N . ILE A 1 108 ? -14.357 7.982 23.159 1.00 84.69 108 ILE A N 1
ATOM 859 C CA . ILE A 1 108 ? -13.460 7.218 24.024 1.00 84.69 108 ILE A CA 1
ATOM 860 C C . ILE A 1 108 ? -13.758 7.606 25.471 1.00 84.69 108 ILE A C 1
ATOM 862 O O . ILE A 1 108 ? -13.877 8.790 25.787 1.00 84.69 108 ILE A O 1
ATOM 866 N N . ALA A 1 109 ? -13.883 6.609 26.340 1.00 84.06 109 ALA A N 1
ATOM 867 C CA . ALA A 1 109 ? -13.900 6.786 27.783 1.00 84.06 109 ALA A CA 1
ATOM 868 C C . ALA A 1 109 ? -12.629 6.168 28.366 1.00 84.06 109 ALA A C 1
ATOM 870 O O . ALA A 1 109 ? -12.380 4.975 28.198 1.00 84.06 109 ALA A O 1
ATOM 871 N N . GLU A 1 110 ? -11.828 6.985 29.040 1.00 84.56 110 GLU A N 1
ATOM 872 C CA . GLU A 1 110 ? -10.552 6.571 29.612 1.00 84.56 110 GLU A CA 1
ATOM 873 C C . GLU A 1 110 ? -10.652 6.503 31.137 1.00 84.56 110 GLU A C 1
ATOM 875 O O . GLU A 1 110 ? -11.050 7.469 31.793 1.00 84.56 110 GLU A O 1
ATOM 880 N N . TYR A 1 111 ? -10.267 5.362 31.705 1.00 84.06 111 TYR A N 1
ATOM 881 C CA . TYR A 1 111 ? -10.185 5.172 33.148 1.00 84.06 111 TYR A CA 1
ATOM 882 C C . TYR A 1 111 ? -8.746 4.872 33.542 1.00 84.06 111 TYR A C 1
ATOM 884 O O . TYR A 1 111 ? -8.239 3.783 33.280 1.00 84.06 111 TYR A O 1
ATOM 892 N N . CYS A 1 112 ? -8.096 5.835 34.189 1.00 83.38 112 CYS A N 1
ATOM 893 C CA . CYS A 1 112 ? -6.729 5.692 34.670 1.00 83.38 112 CYS A CA 1
ATOM 894 C C . CYS A 1 112 ? -6.718 5.356 36.165 1.00 83.38 112 CYS A C 1
ATOM 896 O O . CYS A 1 112 ? -7.296 6.072 36.988 1.00 83.38 112 CYS A O 1
ATOM 898 N N . TYR A 1 113 ? -6.039 4.269 36.520 1.00 82.25 113 TYR A N 1
ATOM 899 C CA . TYR A 1 113 ? -5.886 3.806 37.891 1.00 82.25 113 TYR A CA 1
ATOM 900 C C . TYR A 1 113 ? -4.418 3.628 38.233 1.00 82.25 113 TYR A C 1
ATOM 902 O O . TYR A 1 113 ? -3.641 3.094 37.447 1.00 82.25 113 TYR A O 1
ATOM 910 N N . ARG A 1 114 ? -4.060 3.973 39.469 1.00 80.75 114 ARG A N 1
ATOM 911 C CA . ARG A 1 114 ? -2.762 3.604 40.026 1.00 80.75 114 ARG A CA 1
ATOM 912 C C . ARG A 1 114 ? -2.780 2.130 40.434 1.00 80.75 114 ARG A C 1
ATOM 914 O O . ARG A 1 114 ? -3.680 1.697 41.161 1.00 80.75 114 ARG A O 1
ATOM 921 N N . CYS A 1 115 ? -1.796 1.364 39.982 1.00 74.12 115 CYS A N 1
ATOM 922 C CA . CYS A 1 115 ? -1.599 -0.018 40.404 1.00 74.12 115 CYS A CA 1
ATOM 923 C C . CYS A 1 115 ? -1.107 -0.037 41.858 1.00 74.12 115 CYS A C 1
ATOM 925 O O . CYS A 1 115 ? -0.193 0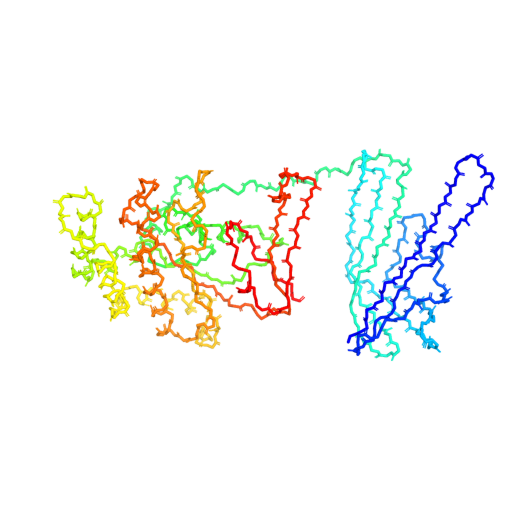.708 42.217 1.00 74.12 115 CYS A O 1
ATOM 927 N N . LYS A 1 116 ? -1.731 -0.862 42.710 1.00 67.06 116 LYS A N 1
ATOM 928 C CA . LYS A 1 116 ? -1.249 -1.101 44.083 1.00 67.06 116 LYS A CA 1
ATOM 929 C C . LYS A 1 116 ? -0.151 -2.162 44.111 1.00 67.06 116 LYS A C 1
ATOM 931 O O . LYS A 1 116 ? 0.815 -2.002 44.846 1.00 67.06 116 LYS A O 1
ATOM 936 N N . ASP A 1 117 ? -0.289 -3.178 43.262 1.00 64.31 117 ASP A N 1
ATOM 937 C CA . ASP A 1 117 ? 0.660 -4.271 43.110 1.00 64.31 117 ASP A CA 1
ATOM 938 C C . ASP A 1 117 ? 1.317 -4.174 41.731 1.00 64.31 117 ASP A C 1
ATOM 940 O O . ASP A 1 117 ? 0.642 -4.175 40.698 1.00 64.31 117 ASP A O 1
ATOM 944 N N . ILE A 1 118 ? 2.644 -4.047 41.719 1.00 59.03 118 ILE A N 1
ATOM 945 C CA . ILE A 1 118 ? 3.442 -4.040 40.494 1.00 59.03 118 ILE A CA 1
ATOM 946 C C . ILE A 1 118 ? 3.551 -5.490 40.033 1.00 59.03 118 ILE A C 1
ATOM 948 O O . ILE A 1 118 ? 4.243 -6.305 40.639 1.00 59.03 118 ILE A O 1
ATOM 952 N N . SER A 1 119 ? 2.853 -5.837 38.963 1.00 58.31 119 SER A N 1
ATOM 953 C CA . SER A 1 119 ? 3.113 -7.065 38.221 1.00 58.31 119 SER A CA 1
ATOM 954 C C . SER A 1 119 ? 3.230 -6.672 36.760 1.00 58.31 119 SER A C 1
ATOM 956 O O . SER A 1 119 ? 2.222 -6.260 36.182 1.00 58.31 119 SER A O 1
ATOM 958 N N . PRO A 1 120 ? 4.434 -6.724 36.158 1.00 56.31 120 PRO A N 1
ATOM 959 C CA . PRO A 1 120 ? 4.562 -6.426 34.745 1.00 56.31 120 PRO A CA 1
ATOM 960 C C . PRO A 1 120 ? 3.631 -7.382 33.989 1.00 56.31 120 PRO A C 1
ATOM 962 O O . PRO A 1 120 ? 3.680 -8.592 34.251 1.00 56.31 120 PRO A O 1
ATOM 965 N N . PRO A 1 121 ? 2.766 -6.883 33.085 1.00 59.31 121 PRO A N 1
ATOM 966 C CA . PRO A 1 121 ? 2.007 -7.773 32.226 1.00 59.31 121 PRO A CA 1
ATOM 967 C C . PRO A 1 121 ? 3.002 -8.711 31.548 1.00 59.31 121 PRO A C 1
ATOM 969 O O . PRO A 1 121 ? 4.075 -8.286 31.105 1.00 59.31 121 PRO A O 1
ATOM 972 N N . THR A 1 122 ? 2.684 -10.003 31.510 1.00 57.44 122 THR A N 1
ATOM 973 C CA . THR A 1 122 ? 3.511 -10.972 30.793 1.00 57.44 122 THR A CA 1
ATOM 974 C C . THR A 1 122 ? 3.666 -10.435 29.378 1.00 57.44 122 THR A C 1
ATOM 976 O O . THR A 1 122 ? 2.652 -10.211 28.713 1.00 57.44 122 THR A O 1
ATOM 979 N N . ARG A 1 123 ? 4.904 -10.144 28.946 1.00 55.53 123 ARG A N 1
ATOM 980 C CA . ARG A 1 123 ? 5.168 -9.639 27.592 1.00 55.53 123 ARG A CA 1
ATOM 981 C C . ARG A 1 123 ? 4.424 -10.562 26.635 1.00 55.53 123 ARG A C 1
ATOM 983 O O . ARG A 1 123 ? 4.746 -11.749 26.566 1.00 55.53 123 ARG A O 1
ATOM 990 N N . GLN A 1 124 ? 3.385 -10.042 25.980 1.00 55.12 124 GLN A N 1
ATOM 991 C CA . GLN A 1 124 ? 2.641 -10.835 25.014 1.00 55.12 124 GLN A CA 1
ATOM 992 C C . GLN A 1 124 ? 3.632 -11.355 23.976 1.00 55.12 124 GLN A C 1
ATOM 994 O O . GLN A 1 124 ? 4.591 -10.660 23.630 1.00 55.12 124 GLN A O 1
ATOM 999 N N . SER A 1 125 ? 3.407 -12.603 23.558 1.00 54.06 125 SER A N 1
ATOM 1000 C CA . SER A 1 125 ? 4.227 -13.361 22.613 1.00 54.06 125 SER A CA 1
ATOM 1001 C C . SER A 1 125 ? 4.860 -12.454 21.564 1.00 54.06 125 SER A C 1
ATOM 1003 O O . SER A 1 125 ? 4.137 -11.677 20.931 1.00 54.06 125 SER A O 1
ATOM 1005 N N . HIS A 1 126 ? 6.177 -12.579 21.379 1.00 58.28 126 HIS A N 1
ATOM 1006 C CA . HIS A 1 126 ? 6.921 -11.901 20.322 1.00 58.28 126 HIS A CA 1
ATOM 1007 C C . HIS A 1 126 ? 6.088 -11.880 19.039 1.00 58.28 126 HIS A C 1
ATOM 1009 O O . HIS A 1 126 ? 5.719 -12.936 18.522 1.00 58.28 126 HIS A O 1
ATOM 1015 N N . VAL A 1 127 ? 5.748 -10.682 18.554 1.00 59.34 127 VAL A N 1
ATOM 1016 C CA . VAL A 1 127 ? 5.279 -10.561 17.175 1.00 59.34 127 VAL A CA 1
ATOM 1017 C C . VAL A 1 127 ? 6.429 -11.108 16.333 1.00 59.34 127 VAL A C 1
ATOM 1019 O O . VAL A 1 127 ? 7.552 -10.625 16.502 1.00 59.34 127 VAL A O 1
ATOM 1022 N N . PRO A 1 128 ? 6.212 -12.162 15.528 1.00 66.06 128 PRO A N 1
ATOM 1023 C CA . PRO A 1 128 ? 7.287 -12.719 14.731 1.00 66.06 128 PRO A CA 1
ATOM 1024 C C . PRO A 1 128 ? 7.828 -11.610 13.837 1.00 66.06 128 PRO A C 1
ATOM 1026 O O . PRO A 1 128 ? 7.056 -10.911 13.178 1.00 66.06 128 PRO A O 1
ATOM 1029 N N . THR A 1 129 ? 9.148 -11.431 13.845 1.00 72.88 129 THR A N 1
ATOM 1030 C CA . THR A 1 129 ? 9.795 -10.535 12.894 1.00 72.88 129 THR A CA 1
ATOM 1031 C C . THR A 1 129 ? 9.425 -11.015 11.499 1.00 72.88 129 THR A C 1
ATOM 1033 O O . THR A 1 129 ? 9.656 -12.174 11.149 1.00 72.88 129 THR A O 1
ATOM 1036 N N . LEU A 1 130 ? 8.802 -10.133 10.724 1.00 76.25 130 LEU A N 1
ATOM 1037 C CA . LEU A 1 130 ? 8.495 -10.390 9.329 1.00 76.25 130 LEU A CA 1
ATOM 1038 C C . LEU A 1 130 ? 9.816 -10.364 8.557 1.00 76.25 130 LEU A C 1
ATOM 1040 O O . LEU A 1 130 ? 10.386 -9.301 8.342 1.00 76.25 130 LEU A O 1
ATOM 1044 N N . ILE A 1 131 ? 10.317 -11.545 8.199 1.00 79.12 131 ILE A N 1
ATOM 1045 C CA . ILE A 1 131 ? 11.561 -11.714 7.445 1.00 79.12 131 ILE A CA 1
ATOM 1046 C C . ILE A 1 131 ? 11.200 -12.105 6.015 1.00 79.12 131 ILE A C 1
ATOM 1048 O O . ILE A 1 131 ? 10.457 -13.067 5.803 1.00 79.12 131 ILE A O 1
ATOM 1052 N N . GLU A 1 132 ? 11.723 -11.353 5.048 1.00 82.25 132 GLU A N 1
ATOM 1053 C CA . GLU A 1 132 ? 11.614 -11.696 3.632 1.00 82.25 132 GLU A CA 1
ATOM 1054 C C . GLU A 1 132 ? 12.220 -13.095 3.374 1.00 82.25 132 GLU A C 1
ATOM 1056 O O . GLU A 1 132 ? 13.304 -13.403 3.882 1.00 82.25 132 GLU A O 1
ATOM 1061 N N . PRO A 1 133 ? 11.536 -13.983 2.627 1.00 77.94 133 PRO A N 1
ATOM 1062 C CA . PRO A 1 133 ? 12.071 -15.294 2.288 1.00 77.94 133 PRO A CA 1
ATOM 1063 C C . PRO A 1 133 ? 13.404 -15.190 1.537 1.00 77.94 133 PRO A C 1
ATOM 1065 O O . PRO A 1 133 ? 13.527 -14.467 0.557 1.00 77.94 133 PRO A O 1
ATOM 1068 N N . ILE A 1 134 ? 14.375 -16.012 1.950 1.00 73.06 134 ILE A N 1
ATOM 1069 C CA . ILE A 1 134 ? 15.727 -16.081 1.359 1.00 73.06 134 ILE A CA 1
ATOM 1070 C C . ILE A 1 134 ? 15.684 -16.461 -0.133 1.00 73.06 134 ILE A C 1
ATOM 1072 O O . ILE A 1 134 ? 16.594 -16.136 -0.889 1.00 73.06 134 ILE A O 1
ATOM 1076 N N . SER A 1 135 ? 14.645 -17.180 -0.567 1.00 70.88 135 SER A N 1
ATOM 1077 C CA . SER A 1 135 ? 14.475 -17.562 -1.969 1.00 70.88 135 SER A CA 1
ATOM 1078 C C . SER A 1 135 ? 13.004 -17.711 -2.334 1.00 70.88 135 SER A C 1
ATOM 1080 O O . SER A 1 135 ? 12.196 -18.164 -1.520 1.00 70.88 135 SER A O 1
ATOM 1082 N N . VAL A 1 136 ? 12.676 -17.370 -3.579 1.00 70.62 136 VAL A N 1
ATOM 1083 C CA . VAL A 1 136 ? 11.352 -17.579 -4.172 1.00 70.62 136 VAL A CA 1
ATOM 1084 C C . VAL A 1 136 ? 11.368 -18.877 -4.982 1.00 70.62 136 VAL A C 1
ATOM 1086 O O . VAL A 1 136 ? 12.306 -19.076 -5.759 1.00 70.62 136 VAL A O 1
ATOM 1089 N N . PRO A 1 137 ? 10.352 -19.755 -4.863 1.00 68.69 137 PRO A N 1
ATOM 1090 C CA . PRO A 1 137 ? 10.233 -20.930 -5.722 1.00 68.69 137 PRO A CA 1
ATOM 1091 C C . PRO A 1 137 ? 10.333 -20.561 -7.209 1.00 68.69 137 PRO A C 1
ATOM 1093 O O . PRO A 1 137 ? 9.702 -19.609 -7.669 1.00 68.69 137 PRO A O 1
ATOM 1096 N N . GLU A 1 138 ? 11.102 -21.332 -7.982 1.00 67.50 138 GLU A N 1
ATOM 1097 C CA . GLU A 1 138 ? 11.438 -20.992 -9.375 1.00 67.50 138 GLU A CA 1
ATOM 1098 C C . GLU A 1 138 ? 10.202 -20.829 -10.278 1.00 67.50 138 GLU A C 1
ATOM 1100 O O . GLU A 1 138 ? 10.182 -19.976 -11.166 1.00 67.50 138 GLU A O 1
ATOM 1105 N N . PHE A 1 139 ? 9.148 -21.610 -10.021 1.00 64.88 139 PHE A N 1
ATOM 1106 C CA . PHE A 1 139 ? 7.874 -21.508 -10.736 1.00 64.88 139 PHE A CA 1
ATOM 1107 C C . PHE A 1 139 ? 7.206 -20.143 -10.528 1.00 64.88 139 PHE A C 1
ATOM 1109 O O . PHE A 1 139 ? 6.775 -19.510 -11.493 1.00 64.88 139 PHE A O 1
ATOM 1116 N N . ASP A 1 140 ? 7.180 -19.653 -9.290 1.00 71.12 140 ASP A N 1
ATOM 1117 C CA . ASP A 1 140 ? 6.526 -18.389 -8.965 1.00 71.12 140 ASP A CA 1
ATOM 1118 C C . ASP A 1 140 ? 7.362 -17.171 -9.401 1.00 71.12 140 ASP A C 1
ATOM 1120 O O . ASP A 1 140 ? 6.811 -16.104 -9.660 1.00 71.12 140 ASP A O 1
ATOM 1124 N N . ASN A 1 141 ? 8.679 -17.333 -9.588 1.00 73.31 141 ASN A N 1
ATOM 1125 C CA . ASN A 1 141 ? 9.559 -16.294 -10.142 1.00 73.31 141 ASN A CA 1
ATOM 1126 C C . ASN A 1 141 ? 9.241 -15.964 -11.617 1.00 73.31 141 ASN A C 1
ATOM 1128 O O . ASN A 1 141 ? 9.703 -14.954 -12.139 1.00 73.31 141 ASN A O 1
ATOM 1132 N N . ARG A 1 142 ? 8.452 -16.794 -12.315 1.00 84.94 142 ARG A N 1
ATOM 1133 C CA . ARG A 1 142 ? 8.002 -16.518 -13.694 1.00 84.94 142 ARG A CA 1
ATOM 1134 C C . ARG A 1 142 ? 6.646 -15.818 -13.759 1.00 84.94 142 ARG A C 1
ATOM 1136 O O . ARG A 1 142 ? 6.215 -15.448 -14.849 1.00 84.94 142 ARG A O 1
ATOM 1143 N N . ALA A 1 143 ? 5.967 -15.639 -12.627 1.00 92.50 143 ALA A N 1
ATOM 1144 C CA . ALA A 1 143 ? 4.658 -15.007 -12.600 1.00 92.50 143 ALA A CA 1
ATOM 1145 C C . ALA A 1 143 ? 4.755 -13.533 -13.022 1.00 92.50 143 ALA A C 1
ATOM 1147 O O . ALA A 1 143 ? 5.574 -12.771 -12.505 1.00 92.50 143 ALA A O 1
ATOM 1148 N N . LEU A 1 144 ? 3.896 -13.120 -13.956 1.00 96.62 144 LEU A N 1
ATOM 1149 C CA . LEU A 1 144 ? 3.774 -11.720 -14.375 1.00 96.62 144 LEU A CA 1
ATOM 1150 C C . LEU A 1 144 ? 2.936 -10.910 -13.377 1.00 96.62 144 LEU A C 1
ATOM 1152 O O . LEU A 1 144 ? 3.153 -9.712 -13.207 1.00 96.62 144 LEU A O 1
ATOM 1156 N N . VAL A 1 145 ? 1.993 -11.570 -12.701 1.00 97.50 145 VAL A N 1
ATOM 1157 C CA . VAL A 1 145 ? 1.100 -10.967 -11.714 1.00 97.50 145 VAL A CA 1
ATOM 1158 C C . VAL A 1 145 ? 0.922 -11.920 -10.534 1.00 97.50 145 VAL A C 1
ATOM 1160 O O . VAL A 1 145 ? 0.740 -13.122 -10.722 1.00 97.50 145 VAL A O 1
ATOM 1163 N N . LEU A 1 146 ? 0.993 -11.389 -9.313 1.00 96.06 146 LEU A N 1
ATOM 1164 C CA . LEU A 1 146 ? 0.868 -12.147 -8.069 1.00 96.06 146 LEU A CA 1
ATOM 1165 C C . LEU A 1 146 ? -0.093 -11.446 -7.103 1.00 96.06 146 LEU A C 1
ATOM 1167 O O . LEU A 1 146 ? 0.127 -10.279 -6.798 1.00 96.06 146 LEU A O 1
ATOM 1171 N N . PRO A 1 147 ? -1.128 -12.112 -6.567 1.00 96.19 147 PRO A N 1
ATOM 1172 C CA . PRO A 1 147 ? -1.908 -11.548 -5.470 1.00 96.19 147 PRO A CA 1
ATOM 1173 C C . PRO A 1 147 ? -1.074 -11.482 -4.184 1.00 96.19 147 PRO A C 1
ATOM 1175 O O . PRO A 1 147 ? -0.185 -12.314 -3.976 1.00 96.19 147 PRO A O 1
ATOM 1178 N N . PHE A 1 148 ? -1.395 -10.544 -3.285 1.00 94.50 148 PHE A N 1
ATOM 1179 C CA . PHE A 1 148 ? -0.657 -10.362 -2.020 1.00 94.50 148 PHE A CA 1
ATOM 1180 C C . PHE A 1 148 ? -0.597 -11.628 -1.156 1.00 94.50 148 PHE A C 1
ATOM 1182 O O . PHE A 1 148 ? 0.313 -11.805 -0.355 1.00 94.50 148 PHE A O 1
ATOM 1189 N N . THR A 1 149 ? -1.571 -12.523 -1.318 1.00 91.94 149 THR A N 1
ATOM 1190 C CA . THR A 1 149 ? -1.697 -13.768 -0.554 1.00 91.94 149 THR A CA 1
ATOM 1191 C C . THR A 1 149 ? -0.722 -14.863 -0.994 1.00 91.94 149 THR A C 1
ATOM 1193 O O . THR A 1 149 ? -0.616 -15.888 -0.317 1.00 91.94 149 THR A O 1
ATOM 1196 N N . LYS A 1 150 ? -0.015 -14.693 -2.121 1.00 92.12 150 LYS A N 1
ATOM 1197 C CA . LYS A 1 150 ? 0.964 -15.669 -2.612 1.00 92.12 150 LYS A CA 1
ATOM 1198 C C . LYS A 1 150 ? 2.315 -15.497 -1.937 1.00 92.12 150 LYS A C 1
ATOM 1200 O O . LYS A 1 150 ? 2.817 -14.388 -1.803 1.00 92.12 150 LYS A O 1
ATOM 1205 N N . GLU A 1 151 ? 2.943 -16.628 -1.621 1.00 89.19 151 GLU A N 1
ATOM 1206 C CA . GLU A 1 151 ? 4.248 -16.682 -0.955 1.00 89.19 151 GLU A CA 1
ATOM 1207 C C . GLU A 1 151 ? 5.320 -15.879 -1.702 1.00 89.19 151 GLU A C 1
ATOM 1209 O O . GLU A 1 151 ? 6.040 -15.091 -1.100 1.00 89.19 151 GLU A O 1
ATOM 1214 N N . ALA A 1 152 ? 5.362 -16.003 -3.029 1.00 90.94 152 ALA A N 1
ATOM 1215 C CA . ALA A 1 152 ? 6.303 -15.284 -3.879 1.00 90.94 152 ALA A CA 1
ATOM 1216 C C . ALA A 1 152 ? 6.109 -13.762 -3.914 1.00 90.94 152 ALA A C 1
ATOM 1218 O O . ALA A 1 152 ? 7.046 -13.035 -4.237 1.00 90.94 152 ALA A O 1
ATOM 1219 N N . CYS A 1 153 ? 4.923 -13.258 -3.551 1.00 91.31 153 CYS A N 1
ATOM 1220 C CA . CYS A 1 153 ? 4.680 -11.818 -3.450 1.00 91.31 153 CYS A CA 1
ATOM 1221 C C . CYS A 1 153 ? 5.431 -11.189 -2.262 1.00 91.31 153 CYS A C 1
ATOM 1223 O O . CYS A 1 153 ? 5.499 -9.970 -2.158 1.00 91.31 153 CYS A O 1
ATOM 1225 N N . LYS A 1 154 ? 6.020 -12.005 -1.381 1.00 91.44 154 LYS A N 1
ATOM 1226 C CA . LYS A 1 154 ? 6.854 -11.566 -0.257 1.00 91.44 154 LYS A CA 1
ATOM 1227 C C . LYS A 1 154 ? 8.317 -11.335 -0.640 1.00 91.44 154 LYS A C 1
ATOM 1229 O O . LYS A 1 154 ? 9.140 -11.196 0.249 1.00 91.44 154 LYS A O 1
ATOM 1234 N N . SER A 1 155 ? 8.648 -11.322 -1.931 1.00 91.50 155 SER A N 1
ATOM 1235 C CA . SER A 1 155 ? 9.996 -11.005 -2.404 1.00 91.50 155 SER A CA 1
ATOM 1236 C C . SER A 1 155 ? 10.073 -9.605 -2.998 1.00 91.50 155 SER A C 1
ATOM 1238 O O . SER A 1 155 ? 9.431 -9.303 -4.008 1.00 91.50 155 SER A O 1
ATOM 1240 N N . SER A 1 156 ? 10.898 -8.757 -2.394 1.00 89.88 156 SER A N 1
ATOM 1241 C CA . SER A 1 156 ? 11.171 -7.399 -2.851 1.00 89.88 156 SER A CA 1
ATOM 1242 C C . SER A 1 156 ? 11.886 -7.378 -4.203 1.00 89.88 156 SER A C 1
ATOM 1244 O O . SER A 1 156 ? 11.638 -6.475 -4.996 1.00 89.88 156 SER A O 1
ATOM 1246 N N . GLU A 1 157 ? 12.674 -8.402 -4.540 1.00 90.19 157 GLU A N 1
ATOM 1247 C CA . GLU A 1 157 ? 13.268 -8.551 -5.878 1.00 90.19 157 GLU A CA 1
ATOM 1248 C C . GLU A 1 157 ? 12.214 -8.763 -6.975 1.00 90.19 157 GLU A C 1
ATOM 1250 O O . GLU A 1 157 ? 12.406 -8.343 -8.119 1.00 90.19 157 GLU A O 1
ATOM 1255 N N . LEU A 1 158 ? 11.090 -9.409 -6.641 1.00 91.88 158 LEU A N 1
ATOM 1256 C CA . LEU A 1 158 ? 10.054 -9.759 -7.610 1.00 91.88 158 LEU A CA 1
ATOM 1257 C C . LEU A 1 158 ? 8.956 -8.699 -7.726 1.00 91.88 158 LEU A C 1
ATOM 1259 O O . LEU A 1 158 ? 8.452 -8.464 -8.826 1.00 91.88 158 LEU A O 1
ATOM 1263 N N . VAL A 1 159 ? 8.558 -8.070 -6.617 1.00 92.94 159 VAL A N 1
ATOM 1264 C CA . VAL A 1 159 ? 7.427 -7.120 -6.586 1.00 92.94 159 VAL A CA 1
ATOM 1265 C C . VAL A 1 159 ? 7.793 -5.724 -6.079 1.00 92.94 159 VAL A C 1
ATOM 1267 O O . VAL A 1 159 ? 6.926 -4.850 -6.015 1.00 92.94 159 VAL A O 1
ATOM 1270 N N . GLY A 1 160 ? 9.060 -5.489 -5.743 1.00 90.19 160 GLY A N 1
ATOM 1271 C CA . GLY A 1 160 ? 9.525 -4.268 -5.093 1.00 90.19 160 GLY A CA 1
ATOM 1272 C C . GLY A 1 160 ? 9.174 -4.197 -3.609 1.00 90.19 160 GLY A C 1
ATOM 1273 O O . GLY A 1 160 ? 8.425 -5.020 -3.076 1.00 90.19 160 GLY A O 1
ATOM 1274 N N . GLY A 1 161 ? 9.714 -3.180 -2.942 1.00 87.25 161 GLY A N 1
ATOM 1275 C CA . GLY A 1 161 ? 9.628 -3.036 -1.491 1.00 87.25 161 GLY A CA 1
ATOM 1276 C C . GLY A 1 161 ? 8.197 -2.897 -0.954 1.00 87.25 161 GLY A C 1
ATOM 1277 O O . GLY A 1 161 ? 7.767 -3.678 -0.104 1.00 87.25 161 GLY A O 1
ATOM 1278 N N . LYS A 1 162 ? 7.389 -1.999 -1.533 1.00 88.62 162 LYS A N 1
ATOM 1279 C CA . LYS A 1 162 ? 5.994 -1.766 -1.101 1.00 88.62 162 LYS A CA 1
ATOM 1280 C C . LYS A 1 162 ? 5.101 -2.996 -1.284 1.00 88.62 162 LYS A C 1
ATOM 1282 O O . LYS A 1 162 ? 4.308 -3.322 -0.401 1.00 88.62 162 LYS A O 1
ATOM 1287 N N . GLY A 1 163 ? 5.224 -3.673 -2.425 1.00 91.38 163 GLY A N 1
ATOM 1288 C CA . GLY A 1 163 ? 4.491 -4.906 -2.716 1.00 91.38 163 GLY A CA 1
ATOM 1289 C C . GLY A 1 163 ? 4.852 -6.029 -1.745 1.00 91.38 163 GLY A C 1
ATOM 1290 O O . GLY A 1 163 ? 3.958 -6.690 -1.216 1.00 91.38 163 GLY A O 1
ATOM 1291 N N . CYS A 1 164 ? 6.148 -6.180 -1.453 1.00 91.56 164 CYS A N 1
ATOM 1292 C CA . CYS A 1 164 ? 6.656 -7.132 -0.470 1.00 91.56 164 CYS A CA 1
ATOM 1293 C C . CYS A 1 164 ? 6.082 -6.845 0.923 1.00 91.56 164 CYS A C 1
ATOM 1295 O O . CYS A 1 164 ? 5.470 -7.724 1.528 1.00 91.56 164 CYS A O 1
ATOM 1297 N N . GLN A 1 165 ? 6.178 -5.602 1.404 1.00 90.00 165 GLN A N 1
ATOM 1298 C CA . GLN A 1 165 ? 5.663 -5.212 2.719 1.00 90.00 165 GLN A CA 1
ATOM 1299 C C . GLN A 1 165 ? 4.155 -5.474 2.865 1.00 90.00 165 GLN A C 1
ATOM 1301 O O . GLN A 1 165 ? 3.720 -5.991 3.895 1.00 90.00 165 GLN A O 1
ATOM 1306 N N . LEU A 1 166 ? 3.350 -5.182 1.835 1.00 92.00 166 LEU A N 1
ATOM 1307 C CA . LEU A 1 166 ? 1.913 -5.484 1.838 1.00 92.00 166 LEU A CA 1
ATOM 1308 C C . LEU A 1 166 ? 1.641 -6.991 1.930 1.00 92.00 166 LEU A C 1
ATOM 1310 O O . LEU A 1 166 ? 0.820 -7.414 2.744 1.00 92.00 166 LEU A O 1
ATOM 1314 N N . ALA A 1 167 ? 2.357 -7.805 1.152 1.00 92.00 167 ALA A N 1
ATOM 1315 C CA . ALA A 1 167 ? 2.240 -9.261 1.210 1.00 92.00 167 ALA A CA 1
ATOM 1316 C C . ALA A 1 167 ? 2.676 -9.824 2.574 1.00 92.00 167 ALA A C 1
ATOM 1318 O O . ALA A 1 167 ? 2.021 -10.714 3.120 1.00 92.00 167 ALA A O 1
ATOM 1319 N N . MET A 1 168 ? 3.738 -9.272 3.169 1.00 89.75 168 MET A N 1
ATOM 1320 C CA . MET A 1 168 ? 4.190 -9.631 4.515 1.00 89.75 168 MET A CA 1
ATOM 1321 C C . MET A 1 168 ? 3.129 -9.285 5.569 1.00 89.75 168 MET A C 1
ATOM 1323 O O . MET A 1 168 ? 2.827 -10.122 6.421 1.00 89.75 168 MET A O 1
ATOM 1327 N N . LEU A 1 169 ? 2.496 -8.109 5.488 1.00 89.81 169 LEU A N 1
ATOM 1328 C CA . LEU A 1 169 ? 1.402 -7.728 6.390 1.00 89.81 169 LEU A CA 1
ATOM 1329 C C . LEU A 1 169 ? 0.194 -8.668 6.283 1.00 89.81 169 LEU A C 1
ATOM 1331 O O . LEU A 1 169 ? -0.398 -9.008 7.307 1.00 89.81 169 LEU A O 1
ATOM 1335 N N . CYS A 1 170 ? -0.133 -9.163 5.083 1.00 89.38 170 CYS A N 1
ATOM 1336 C CA . CYS A 1 170 ? -1.196 -10.155 4.892 1.00 89.38 170 CYS A CA 1
ATOM 1337 C C . CYS A 1 170 ? -0.943 -11.487 5.631 1.00 89.38 170 CYS A C 1
ATOM 1339 O O . CYS A 1 170 ? -1.885 -12.259 5.830 1.00 89.38 170 CYS A O 1
ATOM 1341 N N . THR A 1 171 ? 0.295 -11.780 6.053 1.00 86.81 171 THR A N 1
ATOM 1342 C CA . THR A 1 171 ? 0.610 -12.997 6.824 1.00 86.81 171 THR A CA 1
ATOM 1343 C C . THR A 1 171 ? 0.198 -12.904 8.292 1.00 86.81 171 THR A C 1
ATOM 1345 O O . THR A 1 171 ? -0.081 -13.934 8.912 1.00 86.81 171 THR A O 1
ATOM 1348 N N . ILE A 1 172 ? 0.099 -11.690 8.847 1.00 84.19 172 ILE A N 1
ATOM 1349 C CA . ILE A 1 172 ? -0.322 -11.459 10.232 1.00 84.19 172 ILE A CA 1
ATOM 1350 C C . ILE A 1 172 ? -1.853 -11.429 10.289 1.00 84.19 172 ILE A C 1
ATOM 1352 O O . ILE A 1 172 ? -2.487 -10.384 10.471 1.00 84.19 172 ILE A O 1
ATOM 1356 N N . LYS A 1 173 ? -2.449 -12.611 10.117 1.00 70.75 173 LYS A N 1
ATOM 1357 C CA . LYS A 1 173 ? -3.900 -12.805 10.186 1.00 70.75 173 LYS A CA 1
ATOM 1358 C C . LYS A 1 173 ? -4.453 -12.338 11.540 1.00 70.75 173 LYS A C 1
ATOM 1360 O O . LYS A 1 173 ? -3.752 -12.345 12.551 1.00 70.75 173 LYS A O 1
ATOM 1365 N N . ASP A 1 174 ? -5.704 -11.887 11.525 1.00 72.69 174 ASP A N 1
ATOM 1366 C CA . ASP A 1 174 ? -6.498 -11.465 12.691 1.00 72.69 174 ASP A CA 1
ATOM 1367 C C . ASP A 1 174 ? -6.036 -10.185 13.420 1.00 72.69 174 ASP A C 1
ATOM 1369 O O . ASP A 1 174 ? -6.734 -9.715 14.319 1.00 72.69 174 ASP A O 1
ATOM 1373 N N . LYS A 1 175 ? -4.902 -9.578 13.031 1.00 74.12 175 LYS A N 1
ATOM 1374 C CA . LYS A 1 175 ? -4.408 -8.319 13.630 1.00 74.12 175 LYS A CA 1
ATOM 1375 C C . LYS A 1 175 ? -4.525 -7.102 12.720 1.00 74.12 175 LYS A C 1
ATOM 1377 O O . LYS A 1 175 ? -4.763 -6.006 13.219 1.00 74.12 175 LYS A O 1
ATOM 1382 N N . PHE A 1 176 ? -4.363 -7.289 11.412 1.00 81.56 176 PHE A N 1
ATOM 1383 C CA . PHE A 1 176 ? -4.418 -6.211 10.429 1.00 81.56 176 PHE A CA 1
ATOM 1384 C C . PHE A 1 176 ? -5.405 -6.544 9.316 1.00 81.56 176 PHE A C 1
ATOM 1386 O O . PHE A 1 176 ? -5.480 -7.682 8.853 1.00 81.56 176 PHE A O 1
ATOM 1393 N N . ILE A 1 177 ? -6.138 -5.527 8.867 1.00 87.00 177 ILE A N 1
ATOM 1394 C CA . ILE A 1 177 ? -6.987 -5.608 7.681 1.00 87.00 177 ILE A CA 1
ATOM 1395 C C . ILE A 1 177 ? -6.238 -4.900 6.559 1.00 87.00 177 ILE A C 1
ATOM 1397 O O . ILE A 1 177 ? -6.146 -3.675 6.537 1.00 87.00 177 ILE A O 1
ATOM 1401 N N . VAL A 1 178 ? -5.675 -5.683 5.643 1.00 90.94 178 VAL A N 1
ATOM 1402 C CA . VAL A 1 178 ? -5.032 -5.165 4.433 1.00 90.94 178 VAL A CA 1
ATOM 1403 C C . VAL A 1 178 ? -6.039 -5.276 3.287 1.00 90.94 178 VAL A C 1
ATOM 1405 O O . VAL A 1 178 ? -6.521 -6.384 3.033 1.00 90.94 178 VAL A O 1
ATOM 1408 N N . PRO A 1 179 ? -6.376 -4.175 2.589 1.00 92.69 179 PRO A N 1
ATOM 1409 C CA . PRO A 1 179 ? -7.246 -4.236 1.420 1.00 92.69 179 PRO A CA 1
ATOM 1410 C C . PRO A 1 179 ? -6.679 -5.189 0.374 1.00 92.69 179 PRO A C 1
ATOM 1412 O O . PRO A 1 179 ? -5.461 -5.218 0.152 1.00 92.69 179 PRO A O 1
ATOM 1415 N N . ARG A 1 180 ? -7.564 -5.959 -0.267 1.00 94.69 180 ARG A N 1
ATOM 1416 C CA . ARG A 1 180 ? -7.179 -6.938 -1.286 1.00 94.69 180 ARG A CA 1
ATOM 1417 C C . ARG A 1 180 ? -6.411 -6.256 -2.409 1.00 94.69 180 ARG A C 1
ATOM 1419 O O . ARG A 1 180 ? -6.660 -5.101 -2.756 1.00 94.69 180 ARG A O 1
ATOM 1426 N N . GLY A 1 181 ? -5.496 -6.992 -3.011 1.00 96.00 181 GLY A N 1
ATOM 1427 C CA . GLY A 1 181 ? -4.690 -6.467 -4.091 1.00 96.00 181 GLY A CA 1
ATOM 1428 C C . GLY A 1 181 ? -3.694 -7.478 -4.614 1.00 96.00 181 GLY A C 1
ATOM 1429 O O . GLY A 1 181 ? -3.615 -8.627 -4.168 1.00 96.00 181 GLY A O 1
ATOM 1430 N N . LEU A 1 182 ? -2.956 -7.019 -5.607 1.00 97.50 182 LEU A N 1
ATOM 1431 C CA . LEU A 1 182 ? -1.987 -7.796 -6.347 1.00 97.50 182 LEU A CA 1
ATOM 1432 C C . LEU A 1 182 ? -0.811 -6.918 -6.766 1.00 97.50 182 LEU A C 1
ATOM 1434 O O . LEU A 1 182 ? -0.876 -5.690 -6.735 1.00 97.50 182 LEU A O 1
ATOM 1438 N N . CYS A 1 183 ? 0.264 -7.567 -7.176 1.00 97.62 183 CYS A N 1
ATOM 1439 C CA . CYS A 1 183 ? 1.467 -6.959 -7.703 1.00 97.62 183 CYS A CA 1
ATOM 1440 C C . CYS A 1 183 ? 1.674 -7.421 -9.144 1.00 97.62 183 CYS A C 1
ATOM 1442 O O . CYS A 1 183 ? 1.769 -8.618 -9.414 1.00 97.62 183 CYS A O 1
ATOM 1444 N N . VAL A 1 184 ? 1.797 -6.470 -10.063 1.00 97.94 184 VAL A N 1
ATOM 1445 C CA . VAL A 1 184 ? 2.430 -6.680 -11.365 1.00 97.94 184 VAL A CA 1
ATOM 1446 C C . VAL A 1 184 ? 3.931 -6.762 -11.110 1.00 97.94 184 VAL A C 1
ATOM 1448 O O . VAL A 1 184 ? 4.513 -5.844 -10.533 1.00 97.94 184 VAL A O 1
ATOM 1451 N N . THR A 1 185 ? 4.552 -7.881 -11.463 1.00 96.94 185 THR A N 1
ATOM 1452 C CA . THR A 1 185 ? 5.924 -8.182 -11.045 1.00 96.94 185 THR A CA 1
ATOM 1453 C C . THR A 1 185 ? 6.958 -7.453 -11.901 1.00 96.94 185 THR A C 1
ATOM 1455 O O . THR A 1 185 ? 6.685 -6.957 -12.995 1.00 96.94 185 THR A O 1
ATOM 1458 N N . VAL A 1 186 ? 8.204 -7.462 -11.441 1.00 94.88 186 VAL A N 1
ATOM 1459 C CA . VAL A 1 186 ? 9.373 -7.049 -12.222 1.00 94.88 186 VAL A CA 1
ATOM 1460 C C . VAL A 1 186 ? 9.480 -7.822 -13.545 1.00 94.88 186 VAL A C 1
ATOM 1462 O O . VAL A 1 186 ? 9.903 -7.259 -14.557 1.00 94.88 186 VAL A O 1
ATOM 1465 N N . ARG A 1 187 ? 9.046 -9.090 -13.585 1.00 95.00 187 ARG A N 1
ATOM 1466 C CA . ARG A 1 187 ? 9.017 -9.886 -14.824 1.00 95.00 187 ARG A CA 1
ATOM 1467 C C . ARG A 1 187 ? 8.050 -9.324 -15.852 1.00 95.00 187 ARG A C 1
ATOM 1469 O O . ARG A 1 187 ? 8.358 -9.350 -17.038 1.00 95.00 187 ARG A O 1
ATOM 1476 N N . ALA A 1 188 ? 6.918 -8.776 -15.420 1.00 96.94 188 ALA A N 1
ATOM 1477 C CA . ALA A 1 188 ? 5.997 -8.107 -16.329 1.00 96.94 188 ALA A CA 1
ATOM 1478 C C . ALA A 1 188 ? 6.619 -6.862 -16.974 1.00 96.94 188 ALA A C 1
ATOM 1480 O O . ALA A 1 188 ? 6.434 -6.659 -18.171 1.00 96.94 188 ALA A O 1
ATOM 1481 N N . LEU A 1 189 ? 7.423 -6.085 -16.237 1.00 96.19 189 LEU A N 1
ATOM 1482 C CA . LEU A 1 189 ? 8.192 -4.990 -16.837 1.00 96.19 189 LEU A CA 1
ATOM 1483 C C . LEU A 1 189 ? 9.237 -5.518 -17.831 1.00 96.19 189 LEU A C 1
ATOM 1485 O O . LEU A 1 189 ? 9.350 -4.986 -18.931 1.00 96.19 189 LEU A O 1
ATOM 1489 N N . GLN A 1 190 ? 9.976 -6.577 -17.487 1.00 95.12 190 GLN A N 1
ATOM 1490 C CA . GLN A 1 190 ? 10.927 -7.202 -18.419 1.00 95.12 190 GLN A CA 1
ATOM 1491 C C . GLN A 1 190 ? 10.229 -7.635 -19.714 1.00 95.12 190 GLN A C 1
ATOM 1493 O O . GLN A 1 190 ? 10.687 -7.304 -20.805 1.00 95.12 190 GLN A O 1
ATOM 1498 N N . LYS A 1 191 ? 9.063 -8.272 -19.591 1.00 95.75 191 LYS A N 1
ATOM 1499 C CA . LYS A 1 191 ? 8.258 -8.704 -20.729 1.00 95.75 191 LYS A CA 1
ATOM 1500 C C . LYS A 1 191 ? 7.721 -7.536 -21.559 1.00 95.75 191 LYS A C 1
ATOM 1502 O O . LYS A 1 191 ? 7.707 -7.602 -22.787 1.00 95.75 191 LYS A O 1
ATOM 1507 N N . GLN A 1 192 ? 7.328 -6.442 -20.906 1.00 96.25 192 GLN A N 1
ATOM 1508 C CA . GLN A 1 192 ? 6.952 -5.206 -21.589 1.00 96.25 192 GLN A CA 1
ATOM 1509 C C . GLN A 1 192 ? 8.124 -4.646 -22.406 1.00 96.25 192 GLN A C 1
ATOM 1511 O O . GLN A 1 192 ? 7.933 -4.247 -23.554 1.00 96.25 192 GLN A O 1
ATOM 1516 N N . LEU A 1 193 ? 9.334 -4.642 -21.844 1.00 95.00 193 LEU A N 1
ATOM 1517 C CA . LEU A 1 193 ? 10.536 -4.167 -22.531 1.00 95.00 193 LEU A CA 1
ATOM 1518 C C . LEU A 1 193 ? 10.905 -5.052 -23.731 1.00 95.00 193 LEU A C 1
ATOM 1520 O O . LEU A 1 193 ? 11.247 -4.523 -24.783 1.00 95.00 193 LEU A O 1
ATOM 1524 N N . GLU A 1 194 ? 10.757 -6.375 -23.623 1.00 94.56 194 GLU A N 1
ATOM 1525 C CA . GLU A 1 194 ? 10.942 -7.302 -24.754 1.00 94.56 194 GLU A CA 1
ATOM 1526 C C . GLU A 1 194 ? 9.984 -7.012 -25.920 1.00 94.56 194 GLU A C 1
ATOM 1528 O O . GLU A 1 194 ? 10.322 -7.253 -27.078 1.00 94.56 194 GLU A O 1
ATOM 1533 N N . SER A 1 195 ? 8.796 -6.471 -25.631 1.00 92.25 195 SER A N 1
ATOM 1534 C CA . SER A 1 195 ? 7.795 -6.138 -26.650 1.00 92.25 195 SER A CA 1
ATOM 1535 C C . SER A 1 195 ? 8.039 -4.805 -27.372 1.00 92.25 195 SER A C 1
ATOM 1537 O O . SER A 1 195 ? 7.385 -4.541 -28.381 1.00 92.25 195 SER A O 1
ATOM 1539 N N . SER A 1 196 ? 8.964 -3.963 -26.890 1.00 92.50 196 SER A N 1
ATOM 1540 C CA . SER A 1 196 ? 9.220 -2.630 -27.450 1.00 92.50 196 SER A CA 1
ATOM 1541 C C . SER A 1 196 ? 10.710 -2.300 -27.493 1.00 92.50 196 SER A C 1
ATOM 1543 O O . SER A 1 196 ? 11.283 -1.762 -26.543 1.00 92.50 196 SER A O 1
ATOM 1545 N N . THR A 1 197 ? 11.327 -2.551 -28.649 1.00 92.25 197 THR A N 1
ATOM 1546 C CA . THR A 1 197 ? 12.730 -2.186 -28.913 1.00 92.25 197 THR A CA 1
ATOM 1547 C C . THR A 1 197 ? 12.956 -0.682 -28.784 1.00 92.25 197 THR A C 1
ATOM 1549 O O . THR A 1 197 ? 13.966 -0.263 -28.238 1.00 92.25 197 THR A O 1
ATOM 1552 N N . VAL A 1 198 ? 11.971 0.135 -29.177 1.00 94.06 198 VAL A N 1
ATOM 1553 C CA . VAL A 1 198 ? 12.036 1.603 -29.087 1.00 94.06 198 VAL A CA 1
ATOM 1554 C C . VAL A 1 198 ? 12.259 2.069 -27.648 1.00 94.06 198 VAL A C 1
ATOM 1556 O O . VAL A 1 198 ? 13.121 2.906 -27.398 1.00 94.06 198 VAL A O 1
ATOM 1559 N N . ILE A 1 199 ? 11.506 1.522 -26.689 1.00 94.38 199 ILE A N 1
ATOM 1560 C CA . ILE A 1 199 ? 11.661 1.881 -25.273 1.00 94.38 199 ILE A CA 1
ATOM 1561 C C . ILE A 1 199 ? 13.029 1.425 -24.756 1.00 94.38 199 ILE A C 1
ATOM 1563 O O . ILE A 1 199 ? 13.685 2.168 -24.029 1.00 94.38 199 ILE A O 1
ATOM 1567 N N . VAL A 1 200 ? 13.470 0.223 -25.139 1.00 95.12 200 VAL A N 1
ATOM 1568 C CA . VAL A 1 200 ? 14.772 -0.326 -24.732 1.00 95.12 200 VAL A CA 1
ATOM 1569 C C . VAL A 1 200 ? 15.925 0.543 -25.233 1.00 95.12 200 VAL A C 1
ATOM 1571 O O . VAL A 1 200 ? 16.790 0.903 -24.435 1.00 95.12 200 VAL A O 1
ATOM 1574 N N . ASP A 1 201 ? 15.905 0.924 -26.509 1.00 94.81 201 ASP A N 1
ATOM 1575 C CA . ASP A 1 201 ? 16.945 1.741 -27.137 1.00 94.81 201 ASP A CA 1
ATOM 1576 C C . ASP A 1 201 ? 16.999 3.146 -26.524 1.00 94.81 201 ASP A C 1
ATOM 1578 O O . ASP A 1 201 ? 18.073 3.655 -26.215 1.00 94.81 201 ASP A O 1
ATOM 1582 N N . MET A 1 202 ? 15.839 3.760 -26.273 1.00 94.69 202 MET A N 1
ATOM 1583 C CA . MET A 1 202 ? 15.756 5.078 -25.633 1.00 94.69 202 MET A CA 1
ATOM 1584 C C . MET A 1 202 ? 16.222 5.057 -24.176 1.00 94.69 202 MET A C 1
ATOM 1586 O O . MET A 1 202 ? 16.835 6.014 -23.706 1.00 94.69 202 MET A O 1
ATOM 1590 N N . TRP A 1 203 ? 15.944 3.976 -23.445 1.00 94.88 203 TRP A N 1
ATOM 1591 C CA . TRP A 1 203 ? 16.453 3.827 -22.086 1.00 94.88 203 TRP A CA 1
ATOM 1592 C C . TRP A 1 203 ? 17.977 3.648 -22.098 1.00 94.88 203 TRP A C 1
ATOM 1594 O O . TRP A 1 203 ? 18.656 4.286 -21.302 1.00 94.88 203 TRP A O 1
ATOM 1604 N N . ALA A 1 204 ? 18.528 2.869 -23.034 1.00 94.88 204 ALA A N 1
ATOM 1605 C CA . ALA A 1 204 ? 19.977 2.729 -23.200 1.00 94.88 204 ALA A CA 1
ATOM 1606 C C . ALA A 1 204 ? 20.656 4.061 -23.583 1.00 94.88 204 ALA A C 1
ATOM 1608 O O . ALA A 1 204 ? 21.685 4.411 -23.007 1.00 94.88 204 ALA A O 1
ATOM 1609 N N . GLU A 1 205 ? 20.046 4.845 -24.484 1.00 94.81 205 GLU A N 1
ATOM 1610 C CA . GLU A 1 205 ? 20.478 6.214 -24.817 1.00 94.81 205 GLU A CA 1
ATOM 1611 C C . GLU A 1 205 ? 20.565 7.080 -23.548 1.00 94.81 205 GLU A C 1
ATOM 1613 O O . GLU A 1 205 ? 21.571 7.754 -23.317 1.00 94.81 205 GLU A O 1
ATOM 1618 N N . LEU A 1 206 ? 19.545 7.018 -22.685 1.00 95.00 206 LEU A N 1
ATOM 1619 C CA . LEU A 1 206 ? 19.529 7.741 -21.416 1.00 95.00 206 LEU A CA 1
ATOM 1620 C C . LEU A 1 206 ? 20.675 7.309 -20.484 1.00 95.00 206 LEU A C 1
ATOM 1622 O O . LEU A 1 206 ? 21.327 8.168 -19.891 1.00 95.00 206 LEU A O 1
ATOM 1626 N N . GLU A 1 207 ? 20.958 6.009 -20.365 1.00 94.81 207 GLU A N 1
ATOM 1627 C CA . GLU A 1 207 ? 22.077 5.504 -19.552 1.00 94.81 207 GLU A CA 1
ATOM 1628 C C . GLU A 1 207 ? 23.437 6.002 -20.067 1.00 94.81 207 GLU A C 1
ATOM 1630 O O . GLU A 1 207 ? 24.307 6.403 -19.283 1.00 94.81 207 GLU A O 1
ATOM 1635 N N . ASP A 1 208 ? 23.626 6.027 -21.385 1.00 94.56 208 ASP A N 1
ATOM 1636 C CA . ASP A 1 208 ? 24.859 6.499 -22.013 1.00 94.56 208 ASP A CA 1
ATOM 1637 C C . ASP A 1 208 ? 25.048 8.020 -21.869 1.00 94.56 208 ASP A C 1
ATOM 1639 O O . ASP A 1 208 ? 26.175 8.483 -21.657 1.00 94.56 208 ASP A O 1
ATOM 1643 N N . ILE A 1 209 ? 23.960 8.800 -21.901 1.00 94.25 209 ILE A N 1
ATOM 1644 C CA . ILE A 1 209 ? 23.992 10.237 -21.588 1.00 94.25 209 ILE A CA 1
ATOM 1645 C C . ILE A 1 209 ? 24.322 10.452 -20.105 1.00 94.25 209 ILE A C 1
ATOM 1647 O O . ILE A 1 209 ? 25.215 11.235 -19.778 1.00 94.25 209 ILE A O 1
ATOM 1651 N N . CYS A 1 210 ? 23.644 9.748 -19.192 1.00 91.69 210 CYS A N 1
ATOM 1652 C CA . CYS A 1 210 ? 23.853 9.896 -17.748 1.00 91.69 210 CYS A CA 1
ATOM 1653 C C . CYS A 1 210 ? 25.258 9.471 -17.292 1.00 91.69 210 CYS A C 1
ATOM 1655 O O . CYS A 1 210 ? 25.788 10.053 -16.346 1.00 91.69 210 CYS A O 1
ATOM 1657 N N . SER A 1 211 ? 25.867 8.488 -17.961 1.00 91.50 211 SER A N 1
ATOM 1658 C CA . SER A 1 211 ? 27.247 8.045 -17.707 1.00 91.50 211 SER A CA 1
ATOM 1659 C C . SER A 1 211 ? 28.313 8.907 -18.397 1.00 91.50 211 SER A C 1
ATOM 1661 O O . SER A 1 211 ? 29.505 8.717 -18.159 1.00 91.50 211 SER A O 1
ATOM 1663 N N . GLY A 1 212 ? 27.909 9.865 -19.239 1.00 91.19 212 GLY A N 1
ATOM 1664 C CA . GLY A 1 212 ? 28.814 10.768 -19.950 1.00 91.19 212 GLY A CA 1
ATOM 1665 C C . GLY A 1 212 ? 29.510 10.157 -21.170 1.00 91.19 212 GLY A C 1
ATOM 1666 O O . GLY A 1 212 ? 30.388 10.803 -21.742 1.00 91.19 212 GLY A O 1
ATOM 1667 N N . LYS A 1 213 ? 29.127 8.945 -21.601 1.00 92.56 213 LYS A N 1
ATOM 1668 C CA . LYS A 1 213 ? 29.633 8.336 -22.845 1.00 92.56 213 LYS A CA 1
ATOM 1669 C C . LYS A 1 213 ? 29.190 9.123 -24.076 1.00 92.56 213 LYS A C 1
ATOM 1671 O O . LYS A 1 213 ? 29.943 9.239 -25.040 1.00 92.56 213 LYS A O 1
ATOM 1676 N N . ILE A 1 214 ? 27.972 9.663 -24.035 1.00 94.12 214 ILE A N 1
ATOM 1677 C CA . ILE A 1 214 ? 27.371 10.460 -25.106 1.00 94.12 214 ILE A CA 1
ATOM 1678 C C . ILE A 1 214 ? 26.970 11.823 -24.536 1.00 94.12 214 ILE A C 1
ATOM 1680 O O . ILE A 1 214 ? 26.506 11.933 -23.404 1.00 94.12 214 ILE A O 1
ATOM 1684 N N . LYS A 1 215 ? 27.142 12.892 -25.321 1.00 92.00 215 LYS A N 1
ATOM 1685 C CA . LYS A 1 215 ? 26.603 14.213 -24.972 1.00 92.00 215 LYS A CA 1
ATOM 1686 C C . LYS A 1 215 ? 25.126 14.270 -25.352 1.00 92.00 215 LYS A C 1
ATOM 1688 O O . LYS A 1 215 ? 24.795 14.044 -26.510 1.00 92.00 215 LYS A O 1
ATOM 1693 N N . GLY A 1 216 ? 24.261 14.639 -24.415 1.00 91.69 216 GLY A N 1
ATOM 1694 C CA . GLY A 1 216 ? 22.830 14.777 -24.672 1.00 91.69 216 GLY A CA 1
ATOM 1695 C C . GLY A 1 216 ? 22.106 15.538 -23.568 1.00 91.69 216 GLY A C 1
ATOM 1696 O O . GLY A 1 216 ? 22.672 15.810 -22.509 1.00 91.69 216 GLY A O 1
ATOM 1697 N N . ASN A 1 217 ? 20.851 15.900 -23.831 1.00 94.19 217 ASN A N 1
ATOM 1698 C CA . ASN A 1 217 ? 19.985 16.547 -22.852 1.00 94.19 217 ASN A CA 1
ATOM 1699 C C . ASN A 1 217 ? 19.168 15.487 -22.097 1.00 94.19 217 ASN A C 1
ATOM 1701 O O . ASN A 1 217 ? 18.235 14.904 -22.652 1.00 94.19 217 ASN A O 1
ATOM 1705 N N . ILE A 1 218 ? 19.507 15.267 -20.823 1.00 94.12 218 ILE A N 1
ATOM 1706 C CA . ILE A 1 218 ? 18.832 14.293 -19.949 1.00 94.12 218 ILE A CA 1
ATOM 1707 C C . ILE A 1 218 ? 17.333 14.595 -19.862 1.00 94.12 218 ILE A C 1
ATOM 1709 O O . ILE A 1 218 ? 16.518 13.693 -20.008 1.00 94.12 218 ILE A O 1
ATOM 1713 N N . GLN A 1 219 ? 16.949 15.862 -19.684 1.00 95.19 219 GLN A N 1
ATOM 1714 C CA . GLN A 1 219 ? 15.546 16.245 -19.512 1.00 95.19 219 GLN A CA 1
ATOM 1715 C C . GLN A 1 219 ? 14.701 15.923 -20.752 1.00 95.19 219 GLN A C 1
ATOM 1717 O O . GLN A 1 219 ? 13.572 15.448 -20.629 1.00 95.19 219 GLN A O 1
ATOM 1722 N N . GLU A 1 220 ? 15.246 16.158 -21.946 1.00 95.69 220 GLU A N 1
ATOM 1723 C CA . GLU A 1 220 ? 14.570 15.854 -23.210 1.00 95.69 220 GLU A CA 1
ATOM 1724 C C . GLU A 1 220 ? 14.464 14.343 -23.454 1.00 95.69 220 GLU A C 1
ATOM 1726 O O . GLU A 1 220 ? 13.401 13.854 -23.840 1.00 95.69 220 GLU A O 1
ATOM 1731 N N . CYS A 1 221 ? 15.536 13.596 -23.170 1.00 95.25 221 CYS A N 1
ATOM 1732 C CA . CYS A 1 221 ? 15.550 12.140 -23.281 1.00 95.25 221 CYS A CA 1
ATOM 1733 C C . CYS A 1 221 ? 14.540 11.494 -22.314 1.00 95.25 221 CYS A C 1
ATOM 1735 O O . CYS A 1 221 ? 13.706 10.694 -22.741 1.00 95.25 221 CYS A O 1
ATOM 1737 N N . CYS A 1 222 ? 14.522 11.930 -21.046 1.00 95.75 222 CYS A N 1
ATOM 1738 C CA . CYS A 1 222 ? 13.532 11.515 -20.050 1.00 95.75 222 CYS A CA 1
ATOM 1739 C C . CYS A 1 222 ? 12.102 11.781 -20.527 1.00 95.75 222 CYS A C 1
ATOM 1741 O O . CYS A 1 222 ? 11.257 10.893 -20.464 1.00 95.75 222 CYS A O 1
ATOM 1743 N N . LYS A 1 223 ? 11.828 12.986 -21.047 1.00 96.44 223 LYS A N 1
ATOM 1744 C CA . LYS A 1 223 ? 10.497 13.337 -21.555 1.00 96.44 223 LYS A CA 1
ATOM 1745 C C . LYS A 1 223 ? 10.064 12.403 -22.685 1.00 96.44 223 LYS A C 1
ATOM 1747 O O . LYS A 1 223 ? 8.988 11.821 -22.605 1.00 96.44 223 LYS A O 1
ATOM 1752 N N . ARG A 1 224 ? 10.919 12.206 -23.695 1.00 96.38 224 ARG A N 1
ATOM 1753 C CA . ARG A 1 224 ? 10.639 11.280 -24.803 1.00 96.38 224 ARG A CA 1
ATOM 1754 C C . ARG A 1 224 ? 10.363 9.861 -24.291 1.00 96.38 224 ARG A C 1
ATOM 1756 O O . ARG A 1 224 ? 9.460 9.200 -24.795 1.00 96.38 224 ARG A O 1
ATOM 1763 N N . LEU A 1 225 ? 11.138 9.382 -23.316 1.00 95.44 225 LEU A N 1
ATOM 1764 C CA . LEU A 1 225 ? 10.985 8.040 -22.751 1.00 95.44 225 LEU A CA 1
ATOM 1765 C C . LEU A 1 225 ? 9.663 7.886 -21.986 1.00 95.44 225 LEU A C 1
ATOM 1767 O O . LEU A 1 225 ? 8.951 6.907 -22.200 1.00 95.44 225 LEU A O 1
ATOM 1771 N N . VAL A 1 226 ? 9.295 8.871 -21.162 1.00 95.56 226 VAL A N 1
ATOM 1772 C CA . VAL A 1 226 ? 7.998 8.917 -20.462 1.00 95.56 226 VAL A CA 1
ATOM 1773 C C . VAL A 1 226 ? 6.834 8.930 -21.457 1.00 95.56 226 VAL A C 1
ATOM 1775 O O . VAL A 1 226 ? 5.886 8.158 -21.297 1.00 95.56 226 VAL A O 1
ATOM 1778 N N . ASP A 1 227 ? 6.920 9.755 -22.504 1.00 96.00 227 ASP A N 1
ATOM 1779 C CA . ASP A 1 227 ? 5.899 9.838 -23.553 1.00 96.00 227 ASP A CA 1
ATOM 1780 C C . ASP A 1 227 ? 5.759 8.493 -24.294 1.00 96.00 227 ASP A C 1
ATOM 1782 O O . ASP A 1 227 ? 4.646 8.024 -24.532 1.00 96.00 227 ASP A O 1
ATOM 1786 N N . SER A 1 228 ? 6.882 7.826 -24.588 1.00 95.94 228 SER A N 1
ATOM 1787 C CA . SER A 1 228 ? 6.920 6.509 -25.240 1.00 95.94 228 SER A CA 1
ATOM 1788 C C . SER A 1 228 ? 6.271 5.414 -24.387 1.00 95.94 228 SER A C 1
ATOM 1790 O O . SER A 1 228 ? 5.424 4.669 -24.881 1.00 95.94 228 SER A O 1
ATOM 1792 N N . PHE A 1 229 ? 6.585 5.351 -23.087 1.00 94.62 229 PHE A N 1
ATOM 1793 C CA . PHE A 1 229 ? 5.904 4.438 -22.162 1.00 94.62 229 PHE A CA 1
ATOM 1794 C C . PHE A 1 229 ? 4.403 4.722 -22.076 1.00 94.62 229 PHE A C 1
ATOM 1796 O O . PHE A 1 229 ? 3.602 3.795 -22.106 1.00 94.62 229 PHE A O 1
ATOM 1803 N N . THR A 1 230 ? 4.017 5.994 -21.979 1.00 93.44 230 THR A N 1
ATOM 1804 C CA . THR A 1 230 ? 2.612 6.386 -21.802 1.00 93.44 230 THR A CA 1
ATOM 1805 C C . THR A 1 230 ? 1.770 6.086 -23.044 1.00 93.44 230 THR A C 1
ATOM 1807 O O . THR A 1 230 ? 0.596 5.748 -22.917 1.00 93.44 230 THR A O 1
ATOM 1810 N N . ALA A 1 231 ? 2.356 6.199 -24.240 1.00 93.81 231 ALA A N 1
ATOM 1811 C CA . ALA A 1 231 ? 1.680 5.910 -25.503 1.00 93.81 231 ALA A CA 1
ATOM 1812 C C . ALA A 1 231 ? 1.651 4.412 -25.857 1.00 93.81 231 ALA A C 1
ATOM 1814 O O . ALA A 1 231 ? 0.811 3.986 -26.652 1.00 93.81 231 ALA A O 1
ATOM 1815 N N . ALA A 1 232 ? 2.568 3.612 -25.309 1.00 94.81 232 ALA A N 1
ATOM 1816 C CA . ALA A 1 232 ? 2.651 2.191 -25.611 1.00 94.81 232 ALA A CA 1
ATOM 1817 C C . ALA A 1 232 ? 1.512 1.398 -24.938 1.00 94.81 232 ALA A C 1
ATOM 1819 O O . ALA A 1 232 ? 1.238 1.587 -23.750 1.00 94.81 232 ALA A O 1
ATOM 1820 N N . PRO A 1 233 ? 0.866 0.456 -25.650 1.00 95.50 233 PRO A N 1
ATOM 1821 C CA . PRO A 1 233 ? -0.065 -0.465 -25.017 1.00 95.50 233 PRO A CA 1
ATOM 1822 C C . PRO A 1 233 ? 0.685 -1.457 -24.116 1.00 95.50 233 PRO A C 1
ATOM 1824 O O . PRO A 1 233 ? 1.814 -1.869 -24.403 1.00 95.50 233 PRO A O 1
ATOM 1827 N N . LEU A 1 234 ? 0.019 -1.895 -23.046 1.00 96.88 234 LEU A N 1
ATOM 1828 C CA . LEU A 1 234 ? 0.505 -2.994 -22.213 1.00 96.88 234 LEU A CA 1
ATOM 1829 C C . LEU A 1 234 ? 0.575 -4.281 -23.050 1.00 96.88 234 LEU A C 1
ATOM 1831 O O . LEU A 1 234 ? -0.350 -4.570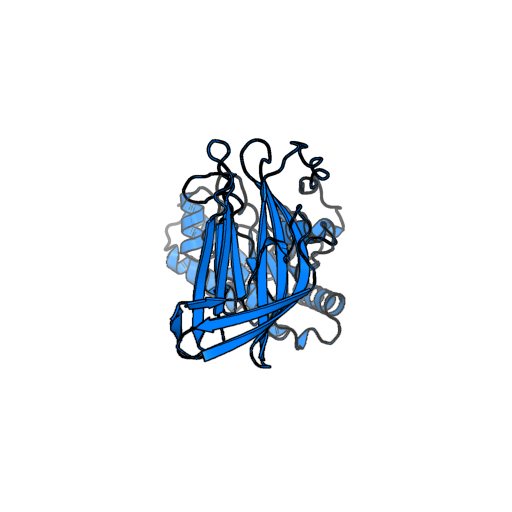 -23.807 1.00 96.88 234 LEU A O 1
ATOM 1835 N N . CYS A 1 235 ? 1.641 -5.066 -22.937 1.00 96.31 235 CYS A N 1
ATOM 1836 C CA . CYS A 1 235 ? 1.817 -6.270 -23.745 1.00 96.31 235 CYS A CA 1
ATOM 1837 C C . CYS A 1 235 ? 0.746 -7.335 -23.436 1.00 96.31 235 CYS A C 1
ATOM 1839 O O . CYS A 1 235 ? 0.313 -7.496 -22.293 1.00 96.31 235 CYS A O 1
ATOM 1841 N N . MET A 1 236 ? 0.316 -8.079 -24.465 1.00 96.50 236 MET A N 1
ATOM 1842 C CA . MET A 1 236 ? -0.836 -8.993 -24.372 1.00 96.50 236 MET A CA 1
ATOM 1843 C C . MET A 1 236 ? -0.676 -10.078 -23.300 1.00 96.50 236 MET A C 1
ATOM 1845 O O . MET A 1 236 ? -1.648 -10.425 -22.636 1.00 96.50 236 MET A O 1
ATOM 1849 N N . GLU A 1 237 ? 0.539 -10.592 -23.095 1.00 96.25 237 GLU A N 1
ATOM 1850 C CA . GLU A 1 237 ? 0.803 -11.599 -22.059 1.00 96.25 237 GLU A CA 1
ATOM 1851 C C . GLU A 1 237 ? 0.571 -11.038 -20.645 1.00 96.25 237 GLU A C 1
ATOM 1853 O O . GLU A 1 237 ? -0.064 -11.691 -19.814 1.00 96.25 237 GLU A O 1
ATOM 1858 N N . VAL A 1 238 ? 1.011 -9.800 -20.380 1.00 97.25 238 VAL A N 1
ATOM 1859 C CA . VAL A 1 238 ? 0.776 -9.136 -19.088 1.00 97.25 238 VAL A CA 1
ATOM 1860 C C . VAL A 1 238 ? -0.693 -8.749 -18.939 1.00 97.25 238 VAL A C 1
ATOM 1862 O O . VAL A 1 238 ? -1.250 -8.946 -17.862 1.00 97.25 238 VAL A O 1
ATOM 1865 N N . GLN A 1 239 ? -1.349 -8.272 -20.006 1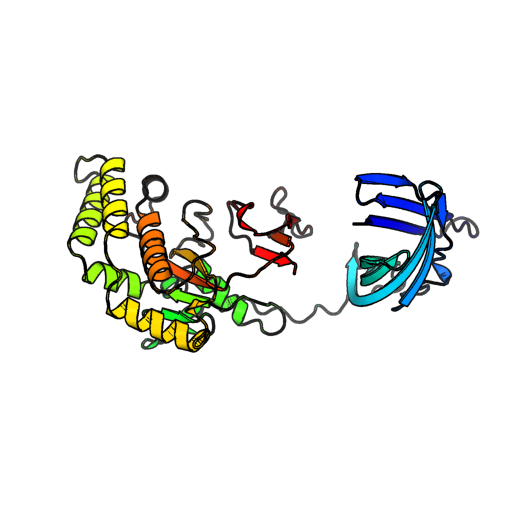.00 97.81 239 GLN A N 1
ATOM 1866 C CA . GLN A 1 239 ? -2.794 -8.010 -19.990 1.00 97.81 239 GLN A CA 1
ATOM 1867 C C . GLN A 1 239 ? -3.585 -9.264 -19.596 1.00 97.81 239 GLN A C 1
ATOM 1869 O O . GLN A 1 239 ? -4.423 -9.198 -18.699 1.00 97.81 239 GLN A O 1
ATOM 1874 N N . GLY A 1 240 ? -3.294 -10.406 -20.229 1.00 97.31 240 GLY A N 1
ATOM 1875 C CA . GLY A 1 240 ? -3.970 -11.674 -19.954 1.00 97.31 240 GLY A CA 1
ATOM 1876 C C . GLY A 1 240 ? -3.787 -12.128 -18.506 1.00 97.31 240 GLY A C 1
ATOM 1877 O O . GLY A 1 240 ? -4.773 -12.388 -17.819 1.00 97.31 240 GLY A O 1
ATOM 1878 N N . SER A 1 241 ? -2.543 -12.133 -18.014 1.00 97.06 241 SER A N 1
ATOM 1879 C CA . SER A 1 241 ? -2.237 -12.512 -16.627 1.00 97.06 241 SER A CA 1
ATOM 1880 C C . SER A 1 241 ? -2.883 -11.570 -15.602 1.00 97.06 241 SER A C 1
ATOM 1882 O O . SER A 1 241 ? -3.381 -12.020 -14.566 1.00 97.06 241 SER A O 1
ATOM 1884 N N . LEU A 1 242 ? -2.925 -10.267 -15.893 1.00 97.19 242 LEU A N 1
ATOM 1885 C CA . LEU A 1 242 ? -3.553 -9.275 -15.025 1.00 97.19 242 LEU A CA 1
ATOM 1886 C C . LEU A 1 242 ? -5.074 -9.442 -14.966 1.00 97.19 242 LEU A C 1
ATOM 1888 O O . LEU A 1 242 ? -5.629 -9.451 -13.871 1.00 97.19 242 LEU A O 1
ATOM 1892 N N . VAL A 1 243 ? -5.740 -9.631 -16.109 1.00 96.75 243 VAL A N 1
ATOM 1893 C CA . VAL A 1 243 ? -7.190 -9.892 -16.159 1.00 96.75 243 VAL A CA 1
ATOM 1894 C C . VAL A 1 243 ? -7.535 -11.178 -15.422 1.00 96.75 243 VAL A C 1
ATOM 1896 O O . VAL A 1 243 ? -8.426 -11.172 -14.577 1.00 96.75 243 VAL A O 1
ATOM 1899 N N . GLU A 1 244 ? -6.815 -12.268 -15.699 1.00 96.38 244 GLU A N 1
ATOM 1900 C CA . GLU A 1 244 ? -7.039 -13.558 -15.043 1.00 96.38 244 GLU A CA 1
ATOM 1901 C C . GLU A 1 244 ? -6.933 -13.429 -13.518 1.00 96.38 244 GLU A C 1
ATOM 1903 O O . GLU A 1 244 ? -7.801 -13.905 -12.781 1.00 96.38 244 GLU A O 1
ATOM 1908 N N . THR A 1 245 ? -5.903 -12.728 -13.038 1.00 96.12 245 THR A N 1
ATOM 1909 C CA . THR A 1 245 ? -5.677 -12.545 -11.601 1.00 96.12 245 THR A CA 1
ATOM 1910 C C . THR A 1 245 ? -6.729 -11.627 -10.978 1.00 96.12 245 THR A C 1
ATOM 1912 O O . THR A 1 245 ? -7.240 -11.935 -9.904 1.00 96.12 245 THR A O 1
ATOM 1915 N N . LEU A 1 246 ? -7.120 -10.539 -11.654 1.00 95.69 246 LEU A N 1
ATOM 1916 C CA . LEU A 1 246 ? -8.189 -9.651 -11.184 1.00 95.69 246 LEU A CA 1
ATOM 1917 C C . LEU A 1 246 ? -9.524 -10.390 -11.058 1.00 95.69 246 LEU A C 1
ATOM 1919 O O . LEU A 1 246 ? -10.172 -10.306 -10.018 1.00 95.69 246 LEU A O 1
ATOM 1923 N N . VAL A 1 247 ? -9.913 -11.162 -12.075 1.00 95.69 247 VAL A N 1
ATOM 1924 C CA . VAL A 1 247 ? -11.143 -11.966 -12.040 1.00 95.69 247 VAL A CA 1
ATOM 1925 C C . VAL A 1 247 ? -11.094 -12.989 -10.907 1.00 95.69 247 VAL A C 1
ATOM 1927 O O . VAL A 1 247 ? -12.095 -13.202 -10.227 1.00 95.69 247 VAL A O 1
ATOM 1930 N N . LYS A 1 248 ? -9.936 -13.606 -10.666 1.00 95.38 248 LYS A N 1
ATOM 1931 C CA . LYS A 1 248 ? -9.769 -14.595 -9.599 1.00 95.38 248 LYS A CA 1
ATOM 1932 C C . LYS A 1 248 ? -9.887 -13.998 -8.193 1.00 95.38 248 LYS A C 1
ATOM 1934 O O . LYS A 1 248 ? -10.528 -14.606 -7.342 1.00 95.38 248 LYS A O 1
ATOM 1939 N N . GLU A 1 249 ? -9.287 -12.835 -7.947 1.00 94.38 249 GLU A N 1
ATOM 1940 C CA . GLU A 1 249 ? -9.247 -12.213 -6.611 1.00 94.38 249 GLU A CA 1
ATOM 1941 C C . GLU A 1 249 ? -10.495 -11.370 -6.294 1.00 94.38 249 GLU A C 1
ATOM 1943 O O . GLU A 1 249 ? -10.909 -11.257 -5.134 1.00 94.38 249 GLU A O 1
ATOM 1948 N N . PHE A 1 250 ? -11.113 -10.779 -7.320 1.00 94.62 250 PHE A N 1
ATOM 1949 C CA . PHE A 1 250 ? -12.211 -9.818 -7.176 1.00 94.62 250 PHE A CA 1
ATOM 1950 C C . PHE A 1 250 ? -13.540 -10.287 -7.788 1.00 94.62 250 PHE A C 1
ATOM 1952 O O . PHE A 1 250 ? -14.574 -9.657 -7.566 1.00 94.62 250 PHE A O 1
ATOM 1959 N N . GLY A 1 251 ? -13.551 -11.405 -8.517 1.00 92.94 251 GLY A N 1
ATOM 1960 C CA . GLY A 1 251 ? -14.743 -11.941 -9.170 1.00 92.94 251 GLY A CA 1
ATOM 1961 C C . GLY A 1 251 ? -15.198 -11.113 -10.375 1.00 92.94 251 GLY A C 1
ATOM 1962 O O . GLY A 1 251 ? -14.471 -10.283 -10.923 1.00 92.94 251 GLY A O 1
ATOM 1963 N N . THR A 1 252 ? -16.445 -11.313 -10.800 1.00 87.00 252 THR A N 1
ATOM 1964 C CA . THR A 1 252 ? -17.032 -10.589 -11.945 1.00 87.00 252 THR A CA 1
ATOM 1965 C C . THR A 1 252 ? -17.264 -9.102 -11.670 1.00 87.00 252 THR A C 1
ATOM 1967 O O . THR A 1 252 ? -17.433 -8.334 -12.607 1.00 87.00 252 THR A O 1
ATOM 1970 N N . GLN A 1 253 ? -17.237 -8.679 -10.404 1.00 87.75 253 GLN A N 1
ATOM 1971 C CA . GLN A 1 253 ? -17.439 -7.285 -9.997 1.00 87.75 253 GLN A CA 1
ATOM 1972 C C . GLN A 1 253 ? -16.165 -6.434 -10.081 1.00 87.75 253 GLN A C 1
ATOM 1974 O O . GLN A 1 253 ? -16.223 -5.244 -9.792 1.00 87.75 253 GLN A O 1
ATOM 1979 N N . HIS A 1 254 ? -15.026 -7.006 -10.484 1.00 88.81 254 HIS A N 1
ATOM 1980 C CA . HIS A 1 254 ? -13.748 -6.292 -10.563 1.00 88.81 254 HIS A CA 1
ATOM 1981 C C . HIS A 1 254 ? -13.801 -5.012 -11.420 1.00 88.81 254 HIS A C 1
ATOM 1983 O O . HIS A 1 254 ? -13.045 -4.083 -11.160 1.00 88.81 254 HIS A O 1
ATOM 1989 N N . GLU A 1 255 ? -14.701 -4.924 -12.405 1.00 89.06 255 GLU A N 1
ATOM 1990 C CA . GLU A 1 255 ? -14.892 -3.713 -13.220 1.00 89.06 255 GLU A CA 1
ATOM 1991 C C . GLU A 1 255 ? -15.524 -2.546 -12.443 1.00 89.06 255 GLU A C 1
ATOM 1993 O O . GLU A 1 255 ? -15.301 -1.379 -12.776 1.00 89.06 255 GLU A O 1
ATOM 1998 N N . GLU A 1 256 ? -16.281 -2.851 -11.387 1.00 91.19 256 GLU A N 1
ATOM 1999 C CA . GLU A 1 256 ? -16.965 -1.862 -10.556 1.00 91.19 256 GLU A CA 1
ATOM 2000 C C . GLU A 1 256 ? -16.102 -1.348 -9.395 1.00 91.19 256 GLU A C 1
ATOM 2002 O O . GLU A 1 256 ? -16.385 -0.284 -8.838 1.00 91.19 256 GLU A O 1
ATOM 2007 N N . ILE A 1 257 ? -15.029 -2.069 -9.066 1.00 93.75 257 ILE A N 1
ATOM 2008 C CA . ILE A 1 257 ? -14.114 -1.745 -7.971 1.00 93.75 257 ILE A CA 1
ATOM 2009 C C . ILE A 1 257 ? -13.192 -0.586 -8.368 1.00 93.75 257 ILE A C 1
ATOM 2011 O O . ILE A 1 257 ? -12.692 -0.504 -9.492 1.00 93.75 257 ILE A O 1
ATOM 2015 N N . LEU A 1 258 ? -12.958 0.319 -7.416 1.00 94.94 258 LEU A N 1
ATOM 2016 C CA . LEU A 1 258 ? -11.951 1.370 -7.528 1.00 94.94 258 LEU A CA 1
ATOM 2017 C C . LEU A 1 258 ? -10.612 0.847 -7.015 1.00 94.94 258 LEU A C 1
ATOM 2019 O O . LEU A 1 258 ? -10.529 0.333 -5.901 1.00 94.94 258 LEU A O 1
ATOM 2023 N N . PHE A 1 259 ? -9.558 1.033 -7.800 1.00 95.94 259 PHE A N 1
ATOM 2024 C CA . PHE A 1 259 ? -8.203 0.624 -7.459 1.00 95.94 259 PHE A CA 1
ATOM 2025 C C . PHE A 1 259 ? -7.274 1.823 -7.263 1.00 95.94 259 PHE A C 1
ATOM 2027 O O . PHE A 1 259 ? -7.379 2.849 -7.940 1.00 95.94 259 PHE A O 1
ATOM 2034 N N . ALA A 1 260 ? -6.333 1.657 -6.341 1.00 94.50 260 ALA A N 1
ATOM 2035 C CA . ALA A 1 260 ? -5.114 2.433 -6.233 1.00 94.50 260 ALA A CA 1
ATOM 2036 C C . ALA A 1 260 ? -3.985 1.675 -6.944 1.00 94.50 260 ALA A C 1
ATOM 2038 O O . ALA A 1 260 ? -3.713 0.518 -6.618 1.00 94.50 260 ALA A O 1
ATOM 2039 N N . VAL A 1 261 ? -3.321 2.325 -7.896 1.00 95.69 261 VAL A N 1
ATOM 2040 C CA . VAL A 1 261 ? -2.186 1.773 -8.645 1.00 95.69 261 VAL A CA 1
ATOM 2041 C C . VAL A 1 261 ? -0.927 2.524 -8.225 1.00 95.69 261 VAL A C 1
ATOM 2043 O O . VAL A 1 261 ? -0.845 3.742 -8.380 1.00 95.69 261 VAL A O 1
ATOM 2046 N N . ARG A 1 262 ? 0.026 1.816 -7.617 1.00 93.12 262 ARG A N 1
ATOM 2047 C CA . ARG A 1 262 ? 1.176 2.392 -6.908 1.00 93.12 262 ARG A CA 1
ATOM 2048 C C . ARG A 1 262 ? 2.464 1.770 -7.422 1.00 93.12 262 ARG A C 1
ATOM 2050 O O . ARG A 1 262 ? 2.571 0.549 -7.517 1.00 93.12 262 ARG A O 1
ATOM 2057 N N . SER A 1 263 ? 3.463 2.592 -7.707 1.00 91.38 263 SER A N 1
ATOM 2058 C CA . SER A 1 263 ? 4.813 2.104 -7.985 1.00 91.38 263 SER A CA 1
ATOM 2059 C C . SER A 1 263 ? 5.380 1.317 -6.797 1.00 91.38 263 SER A C 1
ATOM 2061 O O . SER A 1 263 ? 5.113 1.651 -5.643 1.00 91.38 263 SER A O 1
ATOM 2063 N N . SER A 1 264 ? 6.184 0.291 -7.063 1.00 91.00 264 SER A N 1
ATOM 2064 C CA . SER A 1 264 ? 6.874 -0.497 -6.038 1.00 91.00 264 SER A CA 1
ATOM 2065 C C . SER A 1 264 ? 8.260 -0.873 -6.550 1.00 91.00 264 SER A C 1
ATOM 2067 O O . SER A 1 264 ? 8.429 -1.891 -7.227 1.00 91.00 264 SER A O 1
ATOM 2069 N N . ALA A 1 265 ? 9.244 -0.003 -6.322 1.00 85.62 265 ALA A N 1
ATOM 2070 C CA . ALA A 1 265 ? 10.579 -0.181 -6.881 1.00 85.62 265 ALA A CA 1
ATOM 2071 C C . ALA A 1 265 ? 11.411 -1.189 -6.083 1.00 85.62 265 ALA A C 1
ATOM 2073 O O . ALA A 1 265 ? 11.230 -1.376 -4.877 1.00 85.62 265 ALA A O 1
ATOM 2074 N N . VAL A 1 266 ? 12.332 -1.851 -6.783 1.00 84.12 266 VAL A N 1
ATOM 2075 C CA . VAL A 1 266 ? 13.330 -2.728 -6.166 1.00 84.12 266 VAL A CA 1
ATOM 2076 C C . VAL A 1 266 ? 14.446 -1.860 -5.579 1.00 84.12 266 VAL A C 1
ATOM 2078 O O . VAL A 1 266 ? 14.912 -0.930 -6.234 1.00 84.12 266 VAL A O 1
ATOM 2081 N N . GLY A 1 267 ? 14.865 -2.151 -4.345 1.00 70.94 267 GLY A N 1
ATOM 2082 C CA . GLY A 1 267 ? 15.928 -1.403 -3.660 1.00 70.94 267 GLY A CA 1
ATOM 2083 C C . GLY A 1 267 ? 15.519 -0.025 -3.115 1.00 70.94 267 GLY A C 1
ATOM 2084 O O . GLY A 1 267 ? 16.395 0.748 -2.750 1.00 70.94 267 GLY A O 1
ATOM 2085 N N . GLU A 1 268 ? 14.216 0.289 -3.063 1.00 59.88 268 GLU A N 1
ATOM 2086 C CA . GLU A 1 268 ? 13.674 1.541 -2.488 1.00 59.88 268 GLU A CA 1
ATOM 2087 C C . GLU A 1 268 ? 13.686 1.561 -0.947 1.00 59.88 268 GLU A C 1
ATOM 2089 O O . GLU A 1 268 ? 13.627 2.637 -0.361 1.00 59.88 268 GLU A O 1
ATOM 2094 N N . ASP A 1 269 ? 13.757 0.387 -0.308 1.00 53.09 269 ASP A N 1
ATOM 2095 C CA . ASP A 1 269 ? 13.662 0.198 1.149 1.00 53.09 269 ASP A CA 1
ATOM 2096 C C . ASP A 1 269 ? 14.981 -0.316 1.769 1.00 53.09 269 ASP A C 1
ATOM 2098 O O . ASP A 1 269 ? 14.960 -1.091 2.725 1.00 53.09 269 ASP A O 1
ATOM 2102 N N . SER A 1 270 ? 16.144 0.054 1.218 1.00 50.75 270 SER A N 1
ATOM 2103 C CA . SER A 1 270 ? 17.419 -0.246 1.886 1.00 50.75 270 SER A CA 1
ATOM 2104 C C . SER A 1 270 ? 17.630 0.676 3.093 1.00 50.75 270 SER A C 1
ATOM 2106 O O . SER A 1 270 ? 17.176 1.822 3.092 1.00 50.75 270 SER A O 1
ATOM 2108 N N . ASP A 1 271 ? 18.366 0.198 4.106 1.00 45.72 271 ASP A N 1
ATOM 2109 C CA . ASP A 1 271 ? 18.674 0.940 5.346 1.00 45.72 271 ASP A CA 1
ATOM 2110 C C . ASP A 1 271 ? 19.304 2.328 5.100 1.00 45.72 271 ASP A C 1
ATOM 2112 O O . ASP A 1 271 ? 19.276 3.194 5.974 1.00 45.72 271 ASP A O 1
ATOM 2116 N N . GLU A 1 272 ? 19.868 2.557 3.911 1.00 40.91 272 GLU A N 1
ATOM 2117 C CA . GLU A 1 272 ? 20.568 3.790 3.556 1.00 40.91 272 GLU A CA 1
ATOM 2118 C C . GLU A 1 272 ? 19.700 4.807 2.797 1.00 40.91 272 GLU A C 1
ATOM 2120 O O . GLU A 1 272 ? 20.061 5.985 2.754 1.00 40.91 272 GLU A O 1
ATOM 2125 N N . MET A 1 273 ? 18.576 4.413 2.179 1.00 46.72 273 MET A N 1
ATOM 2126 C CA . MET A 1 273 ? 17.864 5.300 1.250 1.00 46.72 273 MET A CA 1
ATOM 2127 C C . MET A 1 273 ? 16.365 5.011 1.151 1.00 46.72 273 MET A C 1
ATOM 2129 O O . MET A 1 273 ? 15.962 4.003 0.590 1.00 46.72 273 MET A O 1
ATOM 2133 N N . SER A 1 274 ? 15.532 5.972 1.561 1.00 49.88 274 SER A N 1
ATOM 2134 C CA . SER A 1 274 ? 14.113 6.016 1.189 1.00 49.88 274 SER A CA 1
ATOM 2135 C C . SER A 1 274 ? 13.923 6.979 0.016 1.00 49.88 274 SER A C 1
ATOM 2137 O O . SER A 1 274 ? 14.010 8.196 0.193 1.00 49.88 274 SER A O 1
ATOM 2139 N N . ALA A 1 275 ? 13.606 6.481 -1.184 1.00 49.66 275 ALA A N 1
ATOM 2140 C CA . ALA A 1 275 ? 13.230 7.333 -2.327 1.00 49.66 275 ALA A CA 1
ATOM 2141 C C . ALA A 1 275 ? 11.771 7.833 -2.217 1.00 49.66 275 ALA A C 1
ATOM 2143 O O . ALA A 1 275 ? 11.002 7.851 -3.183 1.00 49.66 275 ALA A O 1
ATOM 2144 N N . ALA A 1 276 ? 11.367 8.223 -1.009 1.00 48.69 276 ALA A N 1
ATOM 2145 C CA . ALA A 1 276 ? 9.994 8.552 -0.687 1.00 48.69 276 ALA A CA 1
ATOM 2146 C C . ALA A 1 276 ? 9.552 9.851 -1.381 1.00 48.69 276 ALA A C 1
ATOM 2148 O O . ALA A 1 276 ? 10.203 10.892 -1.296 1.00 48.69 276 ALA A O 1
ATOM 2149 N N . GLY A 1 277 ? 8.410 9.785 -2.069 1.00 49.69 277 GLY A N 1
ATOM 2150 C CA . GLY A 1 277 ? 7.768 10.939 -2.705 1.00 49.69 277 GLY A CA 1
ATOM 2151 C C . GLY A 1 277 ? 8.189 11.238 -4.149 1.00 49.69 277 GLY A C 1
ATOM 2152 O O . GLY A 1 277 ? 7.723 12.237 -4.692 1.00 49.69 277 GLY A O 1
ATOM 2153 N N . GLN A 1 278 ? 9.021 10.402 -4.783 1.00 54.09 278 GLN A N 1
ATOM 2154 C CA . GLN A 1 278 ? 9.443 10.599 -6.184 1.00 54.09 278 GLN A CA 1
ATOM 2155 C C . GLN A 1 278 ? 8.645 9.786 -7.212 1.00 54.09 278 GLN A C 1
ATOM 2157 O O . GLN A 1 278 ? 8.803 9.999 -8.411 1.00 54.09 278 GLN A O 1
ATOM 2162 N N . MET A 1 279 ? 7.803 8.851 -6.772 1.00 65.81 279 MET A N 1
ATOM 2163 C CA . MET A 1 279 ? 7.082 7.951 -7.671 1.00 65.81 279 MET A CA 1
ATOM 2164 C C . MET A 1 279 ? 5.572 8.164 -7.611 1.00 65.81 279 MET A C 1
ATOM 2166 O O . MET A 1 279 ? 5.018 8.518 -6.567 1.00 65.81 279 MET A O 1
ATOM 2170 N N . GLU A 1 280 ? 4.907 7.934 -8.741 1.00 74.75 280 GLU A N 1
ATOM 2171 C CA . GLU A 1 280 ? 3.491 8.252 -8.903 1.00 74.75 280 GLU A CA 1
ATOM 2172 C C . GLU A 1 280 ? 2.572 7.172 -8.314 1.00 74.75 280 GLU A C 1
ATOM 2174 O O . GLU A 1 280 ? 2.797 5.964 -8.435 1.00 74.75 280 GLU A O 1
ATOM 2179 N N . THR A 1 281 ? 1.505 7.640 -7.668 1.00 81.56 281 THR A N 1
ATOM 2180 C CA . THR A 1 281 ? 0.367 6.843 -7.208 1.00 81.56 281 THR A CA 1
ATOM 2181 C C . THR A 1 281 ? -0.879 7.368 -7.903 1.00 81.56 281 THR A C 1
ATOM 2183 O O . THR A 1 281 ? -1.118 8.572 -7.913 1.00 81.56 281 THR A O 1
ATOM 2186 N N . PHE A 1 282 ? -1.678 6.466 -8.463 1.00 88.81 282 PHE A N 1
ATOM 2187 C CA . PHE A 1 282 ? -2.930 6.790 -9.137 1.00 88.81 282 PHE A CA 1
ATOM 2188 C C . PHE A 1 282 ? -4.096 6.214 -8.345 1.00 88.81 282 PHE A C 1
ATOM 2190 O O . PHE A 1 282 ? -4.163 5.004 -8.135 1.00 88.81 282 PHE A O 1
ATOM 2197 N N . LEU A 1 283 ? -5.015 7.070 -7.907 1.00 90.50 283 LEU A N 1
ATOM 2198 C CA . LEU A 1 283 ? -6.196 6.675 -7.142 1.00 90.50 283 LEU A CA 1
ATOM 2199 C C . LEU A 1 283 ? -7.459 6.724 -8.007 1.00 90.50 283 LEU A C 1
ATOM 2201 O O . LEU A 1 283 ? -7.513 7.399 -9.034 1.00 90.50 283 LEU A O 1
ATOM 2205 N N . GLY A 1 284 ? -8.493 6.007 -7.574 1.00 90.75 284 GLY A N 1
ATOM 2206 C CA . GLY A 1 284 ? -9.818 6.032 -8.193 1.00 90.75 284 GLY A CA 1
ATOM 2207 C C . GLY A 1 284 ? -9.860 5.381 -9.575 1.00 90.75 284 GLY A C 1
ATOM 2208 O O . GLY A 1 284 ? -10.691 5.747 -10.408 1.00 90.75 284 GLY A O 1
ATOM 2209 N N . ILE A 1 285 ? -8.957 4.438 -9.847 1.00 95.00 285 ILE A N 1
ATOM 2210 C CA . ILE A 1 285 ? -8.867 3.775 -11.145 1.00 95.00 285 ILE A CA 1
ATOM 2211 C C . ILE A 1 285 ? -9.964 2.719 -11.247 1.00 95.00 285 ILE A C 1
ATOM 2213 O O . ILE A 1 285 ? -9.987 1.762 -10.480 1.00 95.00 285 ILE A O 1
ATOM 2217 N N . LYS A 1 286 ? -10.872 2.899 -12.209 1.00 95.44 286 LYS A N 1
ATOM 2218 C CA . LYS A 1 286 ? -12.001 1.999 -12.472 1.00 95.44 286 LYS A CA 1
ATOM 2219 C C . LYS A 1 286 ? -11.914 1.407 -13.875 1.00 95.44 286 LYS A C 1
ATOM 2221 O O . LYS A 1 286 ? -11.744 2.156 -14.840 1.00 95.44 286 LYS A O 1
ATOM 2226 N N . GLY A 1 287 ? -12.122 0.098 -13.985 1.00 95.00 287 GLY A N 1
ATOM 2227 C CA . GLY A 1 287 ? -12.157 -0.625 -15.255 1.00 95.00 287 GLY A CA 1
ATOM 2228 C C . GLY A 1 287 ? -10.775 -1.010 -15.791 1.00 95.00 287 GLY A C 1
ATOM 2229 O O . GLY A 1 287 ? -9.782 -0.301 -15.617 1.00 95.00 287 GLY A O 1
ATOM 2230 N N . ILE A 1 288 ? -10.726 -2.150 -16.480 1.00 95.25 288 ILE A N 1
ATOM 2231 C CA . ILE A 1 288 ? -9.479 -2.840 -16.829 1.00 95.25 288 ILE A CA 1
ATOM 2232 C C . ILE A 1 288 ? -8.523 -2.012 -17.700 1.00 95.25 288 ILE A C 1
ATOM 2234 O O . ILE A 1 288 ? -7.326 -1.954 -17.428 1.00 95.25 288 ILE A O 1
ATOM 2238 N N . HIS A 1 289 ? -9.040 -1.299 -18.702 1.00 95.69 289 HIS A N 1
ATOM 2239 C CA . HIS A 1 289 ? -8.205 -0.494 -19.596 1.00 95.69 289 HIS A CA 1
ATOM 2240 C C . HIS A 1 289 ? -7.492 0.641 -18.855 1.00 95.69 289 HIS A C 1
ATOM 2242 O O . HIS A 1 289 ? -6.310 0.882 -19.091 1.00 95.69 289 HIS A O 1
ATOM 2248 N N . LYS A 1 290 ? -8.167 1.282 -17.892 1.00 96.50 290 LYS A N 1
ATOM 2249 C CA . LYS A 1 290 ? -7.541 2.324 -17.069 1.00 96.50 290 LYS A CA 1
ATOM 2250 C C . LYS A 1 290 ? -6.489 1.752 -16.126 1.00 96.50 290 LYS A C 1
ATOM 2252 O O . LYS A 1 290 ? -5.499 2.425 -15.856 1.00 96.50 290 LYS A O 1
ATOM 2257 N N . VAL A 1 291 ? -6.676 0.520 -15.645 1.00 97.12 291 VAL A N 1
ATOM 2258 C CA . VAL A 1 291 ? -5.645 -0.186 -14.870 1.00 97.12 291 VAL A CA 1
ATOM 2259 C C . VAL A 1 291 ? -4.402 -0.414 -15.732 1.00 97.12 291 VAL A C 1
ATOM 2261 O O . VAL A 1 291 ? -3.299 -0.130 -15.273 1.00 97.12 291 VAL A O 1
ATOM 2264 N N . PHE A 1 292 ? -4.554 -0.838 -16.991 1.00 97.62 292 PHE A N 1
ATOM 2265 C CA . PHE A 1 292 ? -3.416 -1.009 -17.905 1.00 97.62 292 PHE A CA 1
ATOM 2266 C C . PHE A 1 292 ? -2.657 0.301 -18.138 1.00 97.62 292 PHE A C 1
ATOM 2268 O O . PHE A 1 292 ? -1.432 0.331 -18.022 1.00 97.62 292 PHE A O 1
ATOM 2275 N N . GLU A 1 293 ? -3.378 1.391 -18.409 1.00 96.88 293 GLU A N 1
ATOM 2276 C CA . GLU A 1 293 ? -2.778 2.721 -18.557 1.00 96.88 293 GLU A CA 1
ATOM 2277 C C . GLU A 1 293 ? -2.039 3.158 -17.288 1.00 96.88 293 GLU A C 1
ATOM 2279 O O . GLU A 1 293 ? -0.932 3.687 -17.366 1.00 96.88 293 GLU A O 1
ATOM 2284 N N . ALA A 1 294 ? -2.628 2.932 -16.111 1.00 96.62 294 ALA A N 1
ATOM 2285 C CA . ALA A 1 294 ? -2.015 3.292 -14.838 1.00 96.62 294 ALA A CA 1
ATOM 2286 C C . ALA A 1 294 ? -0.734 2.486 -14.563 1.00 96.62 294 ALA A C 1
ATOM 2288 O O . ALA A 1 294 ? 0.247 3.057 -14.094 1.00 96.62 294 ALA A O 1
ATOM 2289 N N . VAL A 1 295 ? -0.697 1.194 -14.914 1.00 97.19 295 VAL A N 1
ATOM 2290 C CA . VAL A 1 295 ? 0.522 0.366 -14.825 1.00 97.19 295 VAL A CA 1
ATOM 2291 C C . VAL A 1 295 ? 1.630 0.931 -15.717 1.00 97.19 295 VAL A C 1
ATOM 2293 O O . VAL A 1 295 ? 2.753 1.123 -15.247 1.00 97.19 295 VAL A O 1
ATOM 2296 N N . MET A 1 296 ? 1.312 1.270 -16.972 1.00 96.94 296 MET A N 1
ATOM 2297 C CA . MET A 1 296 ? 2.274 1.885 -17.896 1.00 96.94 296 MET A CA 1
ATOM 2298 C C . MET A 1 296 ? 2.789 3.230 -17.373 1.00 96.94 296 MET A C 1
ATOM 2300 O O . MET A 1 296 ? 3.995 3.479 -17.408 1.00 96.94 296 MET A O 1
ATOM 2304 N N . LYS A 1 297 ? 1.907 4.072 -16.822 1.00 95.44 297 LYS A N 1
ATOM 2305 C CA . LYS A 1 297 ? 2.289 5.355 -16.211 1.00 95.44 297 LYS A CA 1
ATOM 2306 C C . LYS A 1 297 ? 3.165 5.176 -14.971 1.00 95.44 297 LYS A C 1
ATOM 2308 O O . LYS A 1 297 ? 4.146 5.897 -14.822 1.00 95.44 297 LYS A O 1
ATOM 2313 N N . CYS A 1 298 ? 2.893 4.182 -14.121 1.00 94.50 298 CYS A N 1
ATOM 2314 C CA . CYS A 1 298 ? 3.786 3.855 -13.009 1.00 94.50 298 CYS A CA 1
ATOM 2315 C C . CYS A 1 298 ? 5.191 3.527 -13.525 1.00 94.50 298 CYS A C 1
ATOM 2317 O O . CYS A 1 298 ? 6.157 4.120 -13.052 1.00 94.50 298 CYS A O 1
ATOM 2319 N N . TRP A 1 299 ? 5.335 2.648 -14.521 1.00 94.94 299 TRP A N 1
ATOM 2320 C CA . TRP A 1 299 ? 6.647 2.354 -15.112 1.00 94.94 299 TRP A CA 1
ATOM 2321 C C . TRP A 1 299 ? 7.310 3.588 -15.732 1.00 94.94 299 TRP A C 1
ATOM 2323 O O . TRP A 1 299 ? 8.502 3.802 -15.500 1.00 94.94 299 TRP A O 1
ATOM 2333 N N . ALA A 1 300 ? 6.537 4.434 -16.420 1.00 93.88 300 ALA A N 1
ATOM 2334 C CA . ALA A 1 300 ? 7.006 5.704 -16.966 1.00 93.88 300 ALA A CA 1
ATOM 2335 C C . ALA A 1 300 ? 7.547 6.646 -15.878 1.00 93.88 300 ALA A C 1
ATOM 2337 O O . ALA A 1 300 ? 8.562 7.305 -16.093 1.00 93.88 300 ALA A O 1
ATOM 2338 N N . SER A 1 301 ? 6.931 6.674 -14.690 1.00 91.50 301 SER A N 1
ATOM 2339 C CA . SER A 1 301 ? 7.303 7.582 -13.593 1.00 91.50 301 SER A CA 1
ATOM 2340 C C . SER A 1 301 ? 8.764 7.438 -13.136 1.00 91.50 301 SER A C 1
ATOM 2342 O O . SER A 1 301 ? 9.394 8.420 -12.737 1.00 91.50 301 SER A O 1
ATOM 2344 N N . GLN A 1 302 ? 9.355 6.248 -13.293 1.00 89.69 302 GLN A N 1
ATOM 2345 C CA . GLN A 1 302 ? 10.774 6.010 -12.997 1.00 89.69 302 GLN A CA 1
ATOM 2346 C C . GLN A 1 302 ? 11.713 6.757 -13.947 1.00 89.69 302 GLN A C 1
ATOM 2348 O O . GLN A 1 302 ? 12.856 7.047 -13.595 1.00 89.69 302 GLN A O 1
ATOM 2353 N N . CYS A 1 303 ? 11.240 7.058 -15.153 1.00 91.81 303 CYS A N 1
ATOM 2354 C CA . CYS A 1 303 ? 11.989 7.724 -16.212 1.00 91.81 303 CYS A CA 1
ATOM 2355 C C . CYS A 1 303 ? 11.822 9.250 -16.177 1.00 91.81 303 CYS A C 1
ATOM 2357 O O . CYS A 1 303 ? 12.329 9.941 -17.058 1.00 91.81 303 CYS A O 1
ATOM 2359 N N . THR A 1 304 ? 11.119 9.796 -15.180 1.00 92.62 304 THR A N 1
ATOM 2360 C CA . THR A 1 304 ? 11.020 11.248 -14.995 1.00 92.62 304 THR A CA 1
ATOM 2361 C C . THR A 1 304 ? 12.395 11.848 -14.713 1.00 92.62 304 THR A C 1
ATOM 2363 O O . THR A 1 304 ? 13.280 11.201 -14.150 1.00 92.62 304 THR A O 1
ATOM 2366 N N . TYR A 1 305 ? 12.586 13.112 -15.095 1.00 92.44 305 TYR A N 1
ATOM 2367 C CA . TYR A 1 305 ? 13.857 13.807 -14.881 1.00 92.44 305 TYR A CA 1
ATOM 2368 C C . TYR A 1 305 ? 14.273 13.800 -13.402 1.00 92.44 305 TYR A C 1
ATOM 2370 O O . TYR A 1 305 ? 15.431 13.539 -13.093 1.00 92.44 305 TYR A O 1
ATOM 2378 N N . GLN A 1 306 ? 13.322 14.007 -12.485 1.00 89.88 306 GLN A N 1
ATOM 2379 C CA . GLN A 1 306 ? 13.570 13.996 -11.044 1.00 89.88 306 GLN A CA 1
ATOM 2380 C C . GLN A 1 306 ? 14.014 12.616 -10.547 1.00 89.88 306 GLN A C 1
ATOM 2382 O O . GLN A 1 306 ? 15.013 12.520 -9.835 1.00 89.88 306 GLN A O 1
ATOM 2387 N N . ALA A 1 307 ? 13.321 11.546 -10.954 1.00 87.44 307 ALA A N 1
ATOM 2388 C CA . ALA A 1 307 ? 13.672 10.186 -10.555 1.00 87.44 307 ALA A CA 1
ATOM 2389 C C . ALA A 1 307 ? 15.032 9.745 -11.123 1.00 87.44 307 ALA A C 1
ATOM 2391 O O . ALA A 1 307 ? 15.780 9.023 -10.463 1.00 87.44 307 ALA A O 1
ATOM 2392 N N . VAL A 1 308 ? 15.372 10.174 -12.341 1.00 90.56 308 VAL A N 1
ATOM 2393 C CA . VAL A 1 308 ? 16.668 9.893 -12.977 1.00 90.56 308 VAL A CA 1
ATOM 2394 C C . VAL A 1 308 ? 17.797 10.664 -12.293 1.00 90.56 308 VAL A C 1
ATOM 2396 O O . VAL A 1 308 ? 18.808 10.061 -11.938 1.00 90.56 308 VAL A O 1
ATOM 2399 N N . GLU A 1 309 ? 17.626 11.965 -12.042 1.00 89.56 309 GLU A N 1
ATOM 2400 C CA . GLU A 1 309 ? 18.631 12.773 -11.340 1.00 89.56 309 GLU A CA 1
ATOM 2401 C C . GLU A 1 309 ? 18.861 12.291 -9.909 1.00 89.56 309 GLU A C 1
ATOM 2403 O O . GLU A 1 309 ? 20.010 12.202 -9.481 1.00 89.56 309 GLU A O 1
ATOM 2408 N N . TYR A 1 310 ? 17.800 11.917 -9.189 1.00 85.19 310 TYR A N 1
ATOM 2409 C CA . TYR A 1 310 ? 17.924 11.338 -7.853 1.00 85.19 310 TYR A CA 1
ATOM 2410 C C . TYR A 1 310 ? 18.824 10.098 -7.873 1.00 85.19 310 TYR A C 1
ATOM 2412 O O . TYR A 1 310 ? 19.793 10.021 -7.117 1.00 85.19 310 TYR A O 1
ATOM 2420 N N . ARG A 1 311 ? 18.563 9.162 -8.791 1.00 87.25 311 ARG A N 1
ATOM 2421 C CA . ARG A 1 311 ? 19.360 7.935 -8.925 1.00 87.25 311 ARG A CA 1
ATOM 2422 C C . ARG A 1 311 ? 20.799 8.235 -9.318 1.00 87.25 311 ARG A C 1
ATOM 2424 O O . ARG A 1 311 ? 21.719 7.699 -8.708 1.00 87.25 311 ARG A O 1
ATOM 2431 N N . ARG A 1 312 ? 21.004 9.166 -10.252 1.00 87.12 312 ARG A N 1
ATOM 2432 C CA . ARG A 1 312 ? 22.337 9.614 -10.674 1.00 87.12 312 ARG A CA 1
ATOM 2433 C C . ARG A 1 312 ? 23.146 10.198 -9.512 1.00 87.12 312 ARG A C 1
ATOM 2435 O O . ARG A 1 312 ? 24.322 9.877 -9.375 1.00 87.12 312 ARG A O 1
ATOM 2442 N N . GLN A 1 313 ? 22.528 11.033 -8.676 1.00 86.81 313 GLN A N 1
ATOM 2443 C CA . GLN A 1 313 ? 23.184 11.680 -7.531 1.00 86.81 313 GLN A CA 1
ATOM 2444 C C . GLN A 1 313 ? 23.581 10.692 -6.431 1.00 86.81 313 GLN A C 1
ATOM 2446 O O . GLN A 1 313 ? 24.580 10.913 -5.753 1.00 86.81 313 GLN A O 1
ATOM 2451 N N . HIS A 1 314 ? 22.836 9.597 -6.291 1.00 83.94 314 HIS A N 1
ATOM 2452 C CA . HIS A 1 314 ? 23.082 8.571 -5.280 1.00 83.94 314 HIS A CA 1
ATOM 2453 C C . HIS A 1 314 ? 23.788 7.325 -5.842 1.00 83.94 314 HIS A C 1
ATOM 2455 O O . HIS A 1 314 ? 23.822 6.288 -5.189 1.00 83.94 314 HIS A O 1
ATOM 2461 N N . GLY A 1 315 ? 24.339 7.399 -7.061 1.00 83.50 315 GLY A N 1
ATOM 2462 C CA . GLY A 1 315 ? 25.088 6.294 -7.670 1.00 83.50 315 GLY A CA 1
ATOM 2463 C C . GLY A 1 315 ? 24.248 5.051 -7.989 1.00 83.50 315 GLY A C 1
ATOM 2464 O O . GLY A 1 315 ? 24.799 3.962 -8.135 1.00 83.50 315 GLY A O 1
ATOM 2465 N N . GLN A 1 316 ? 22.927 5.196 -8.097 1.00 83.50 316 GLN A N 1
ATOM 2466 C CA . GLN A 1 316 ? 22.016 4.100 -8.407 1.00 83.50 316 GLN A CA 1
ATOM 2467 C C . GLN A 1 316 ? 21.904 3.864 -9.923 1.00 83.50 316 GLN A C 1
ATOM 2469 O O . GLN A 1 316 ? 22.032 4.808 -10.713 1.00 83.50 316 GLN A O 1
ATOM 2474 N N . PRO A 1 317 ? 21.597 2.626 -10.357 1.00 86.88 317 PRO A N 1
ATOM 2475 C CA . PRO A 1 317 ? 21.346 2.324 -11.762 1.00 86.88 317 PRO A CA 1
ATOM 2476 C C . PRO A 1 317 ? 20.246 3.202 -12.386 1.00 86.88 317 PRO A C 1
ATOM 2478 O O . PRO A 1 317 ? 19.143 3.355 -11.847 1.00 86.88 317 PRO A O 1
ATOM 2481 N N . ILE A 1 318 ? 20.533 3.755 -13.569 1.00 88.00 318 ILE A N 1
ATOM 2482 C CA . ILE A 1 318 ? 19.593 4.578 -14.354 1.00 88.00 318 ILE A CA 1
ATOM 2483 C C . ILE A 1 318 ? 18.512 3.721 -15.026 1.00 88.00 318 ILE A C 1
ATOM 2485 O O . ILE A 1 318 ? 17.388 4.184 -15.260 1.00 88.00 318 ILE A O 1
ATOM 2489 N N . LYS A 1 319 ? 18.774 2.436 -15.240 1.00 87.31 319 LYS A N 1
ATOM 2490 C CA . LYS A 1 319 ? 17.739 1.432 -15.452 1.00 87.31 319 LYS A CA 1
ATOM 2491 C C . LYS A 1 319 ? 17.476 0.687 -14.151 1.00 87.31 319 LYS A C 1
ATOM 2493 O O . LYS A 1 319 ? 18.323 -0.059 -13.673 1.00 87.31 319 LYS A O 1
ATOM 2498 N N . SER A 1 320 ? 16.288 0.901 -13.592 1.00 86.06 320 SER A N 1
ATOM 2499 C CA . SER A 1 320 ? 15.803 0.163 -12.428 1.00 86.06 320 SER A CA 1
ATOM 2500 C C . SER A 1 320 ? 14.573 -0.645 -12.808 1.00 86.06 320 SER A C 1
ATOM 2502 O O . SER A 1 320 ? 13.766 -0.231 -13.646 1.00 86.06 320 SER A O 1
ATOM 2504 N N . LEU A 1 321 ? 14.465 -1.827 -12.213 1.00 88.75 321 LEU A N 1
ATOM 2505 C CA . LEU A 1 321 ? 13.300 -2.678 -12.346 1.00 88.75 321 LEU A CA 1
ATOM 2506 C C . LEU A 1 321 ? 12.327 -2.397 -11.204 1.00 88.75 321 LEU A C 1
ATOM 2508 O O . LEU A 1 321 ? 12.720 -2.075 -10.083 1.00 88.75 321 LEU A O 1
ATOM 2512 N N . MET A 1 322 ? 11.039 -2.520 -11.502 1.00 90.88 322 MET A N 1
ATOM 2513 C CA . MET A 1 322 ? 9.990 -2.111 -10.584 1.00 90.88 322 MET A CA 1
ATOM 2514 C C . MET A 1 322 ? 8.717 -2.917 -10.805 1.00 90.88 322 MET A C 1
ATOM 2516 O O . MET A 1 322 ? 8.270 -3.094 -11.942 1.00 90.88 322 MET A O 1
ATOM 2520 N N . GLY A 1 323 ? 8.126 -3.358 -9.697 1.00 94.38 323 GLY A N 1
ATOM 2521 C CA . GLY A 1 323 ? 6.767 -3.873 -9.667 1.00 94.38 323 GLY A CA 1
ATOM 2522 C C . GLY A 1 323 ? 5.732 -2.751 -9.555 1.00 94.38 323 GLY A C 1
ATOM 2523 O O . GLY A 1 323 ? 6.046 -1.594 -9.269 1.00 94.38 323 GLY A O 1
ATOM 2524 N N . VAL A 1 324 ? 4.466 -3.087 -9.765 1.00 96.62 324 VAL A N 1
ATOM 2525 C CA . VAL A 1 324 ? 3.343 -2.159 -9.579 1.00 96.62 324 VAL A CA 1
ATOM 2526 C C . VAL A 1 324 ? 2.299 -2.823 -8.701 1.00 96.62 324 VAL A C 1
ATOM 2528 O O . VAL A 1 324 ? 1.806 -3.901 -9.012 1.00 96.62 324 VAL A O 1
ATOM 2531 N N . VAL A 1 325 ? 1.953 -2.170 -7.602 1.00 97.00 325 VAL A N 1
ATOM 2532 C CA . VAL A 1 325 ? 0.905 -2.603 -6.684 1.00 97.00 325 VAL A CA 1
ATOM 2533 C C . VAL A 1 325 ? -0.442 -2.102 -7.195 1.00 97.00 325 VAL A C 1
ATOM 2535 O O . VAL A 1 325 ? -0.599 -0.913 -7.457 1.00 97.00 325 VAL A O 1
ATOM 2538 N N . ILE A 1 326 ? -1.426 -2.992 -7.295 1.00 97.31 326 ILE A N 1
ATOM 2539 C CA . ILE A 1 326 ? -2.826 -2.671 -7.586 1.00 97.31 326 ILE A CA 1
ATOM 2540 C C . ILE A 1 326 ? -3.646 -3.115 -6.380 1.00 97.31 326 ILE A C 1
ATOM 2542 O O . ILE A 1 326 ? -3.731 -4.305 -6.081 1.00 97.31 326 ILE A O 1
ATOM 2546 N N . GLN A 1 327 ? -4.230 -2.157 -5.671 1.00 95.88 327 GLN A N 1
ATOM 2547 C CA . GLN A 1 327 ? -4.909 -2.387 -4.400 1.00 95.88 327 GLN A CA 1
ATOM 2548 C C . GLN A 1 327 ? -6.326 -1.818 -4.432 1.00 95.88 327 GLN A C 1
ATOM 2550 O O . GLN A 1 327 ? -6.537 -0.709 -4.914 1.00 95.88 327 GLN A O 1
ATOM 2555 N N . GLU A 1 328 ? -7.298 -2.569 -3.923 1.00 94.94 328 GLU A N 1
ATOM 2556 C CA . GLU A 1 328 ? -8.677 -2.109 -3.749 1.00 94.94 328 GLU A CA 1
ATOM 2557 C C . GLU A 1 328 ? -8.712 -0.863 -2.859 1.00 94.94 328 GLU A C 1
ATOM 2559 O O . GLU A 1 328 ? -8.102 -0.822 -1.786 1.00 94.94 328 GLU A O 1
ATOM 2564 N N . MET A 1 329 ? -9.409 0.174 -3.318 1.00 90.75 329 MET A N 1
ATOM 2565 C CA . MET A 1 329 ? -9.584 1.390 -2.542 1.00 90.75 329 MET A CA 1
ATOM 2566 C C . MET A 1 329 ? -10.568 1.169 -1.404 1.00 90.75 329 MET A C 1
ATOM 2568 O O . MET A 1 329 ? -11.623 0.561 -1.566 1.00 90.75 329 MET A O 1
ATOM 2572 N N . VAL A 1 330 ? -10.245 1.760 -0.260 1.00 87.56 330 VAL A N 1
ATOM 2573 C CA . VAL A 1 330 ? -11.131 1.806 0.897 1.00 87.56 330 VAL A CA 1
ATOM 2574 C C . VAL A 1 330 ? -11.797 3.169 0.941 1.00 87.56 330 VAL A C 1
ATOM 2576 O O . VAL A 1 330 ? -11.130 4.202 0.886 1.00 87.56 330 VAL A O 1
ATOM 2579 N N . GLN A 1 331 ? -13.119 3.170 1.074 1.00 81.88 331 GLN A N 1
ATOM 2580 C CA . GLN A 1 331 ? -13.858 4.373 1.419 1.00 81.88 331 GLN A CA 1
ATOM 2581 C C . GLN A 1 331 ? -13.665 4.640 2.916 1.00 81.88 331 GLN A C 1
ATOM 2583 O O . GLN A 1 331 ? -14.205 3.914 3.749 1.00 81.88 331 GLN A O 1
ATOM 2588 N N . SER A 1 332 ? -12.845 5.637 3.244 1.00 77.25 332 SER A N 1
ATOM 2589 C CA . SER A 1 332 ? -12.512 6.000 4.622 1.00 77.25 332 SER A CA 1
ATOM 2590 C C . SER A 1 332 ? -13.157 7.318 5.038 1.00 77.25 332 SER A C 1
ATOM 2592 O O . SER A 1 332 ? -13.106 8.299 4.291 1.00 77.25 332 SER A O 1
ATOM 2594 N N . GLU A 1 333 ? -13.707 7.361 6.253 1.00 76.88 333 GLU A N 1
ATOM 2595 C CA . GLU A 1 333 ? -14.126 8.615 6.892 1.00 76.88 333 GLU A CA 1
ATOM 2596 C C . GLU A 1 333 ? -12.907 9.427 7.349 1.00 76.88 333 GLU A C 1
ATOM 2598 O O . GLU A 1 333 ? -12.889 10.654 7.211 1.00 76.88 333 GLU A O 1
ATOM 2603 N N . ALA A 1 334 ? -11.856 8.739 7.811 1.00 77.38 334 ALA A N 1
ATOM 2604 C CA . ALA A 1 334 ? -10.567 9.325 8.146 1.00 77.38 334 ALA A CA 1
ATOM 2605 C C . ALA A 1 334 ? -9.392 8.431 7.721 1.00 77.38 334 ALA A C 1
ATOM 2607 O O . ALA A 1 334 ? -9.472 7.206 7.639 1.00 77.38 334 ALA A O 1
ATOM 2608 N N . SER A 1 335 ? -8.258 9.060 7.458 1.00 82.12 335 SER A N 1
ATOM 2609 C CA . SER A 1 335 ? -7.028 8.396 7.040 1.00 82.12 335 SER A CA 1
ATOM 2610 C C . SER A 1 335 ? -5.820 9.099 7.638 1.00 82.12 335 SER A C 1
ATOM 2612 O O . SER A 1 335 ? -5.890 10.269 8.011 1.00 82.12 335 SER A O 1
ATOM 2614 N N . GLY A 1 336 ? -4.704 8.393 7.760 1.00 80.81 336 GLY A N 1
ATOM 2615 C CA . GLY A 1 336 ? -3.533 8.944 8.416 1.00 80.81 336 GLY A CA 1
ATOM 2616 C C . GLY A 1 336 ? -2.264 8.137 8.229 1.00 80.81 336 GLY A C 1
ATOM 2617 O O . GLY A 1 336 ? -2.267 7.076 7.609 1.00 80.81 336 GLY A O 1
ATOM 2618 N N . VAL A 1 337 ? -1.182 8.651 8.801 1.00 82.12 337 VAL A N 1
ATOM 2619 C CA . VAL A 1 337 ? 0.119 7.989 8.894 1.00 82.12 337 VAL A CA 1
ATOM 2620 C C . VAL A 1 337 ? 0.484 7.830 10.362 1.00 82.12 337 VAL A C 1
ATOM 2622 O O . VAL A 1 337 ? 0.301 8.757 11.155 1.00 82.12 337 VAL A O 1
ATOM 2625 N N . LEU A 1 338 ? 1.014 6.659 10.711 1.00 86.44 338 LEU A N 1
ATOM 2626 C CA . LEU A 1 338 ? 1.533 6.363 12.041 1.00 86.44 338 LEU A CA 1
ATOM 2627 C C . LEU A 1 338 ? 3.041 6.140 11.986 1.00 86.44 338 LEU A C 1
ATOM 2629 O O . LEU A 1 338 ? 3.534 5.366 11.167 1.00 86.44 338 LEU A O 1
ATOM 2633 N N . PHE A 1 339 ? 3.746 6.770 12.920 1.00 82.19 339 PHE A N 1
ATOM 2634 C CA . PHE A 1 339 ? 5.141 6.499 13.232 1.00 82.19 339 PHE A CA 1
ATOM 2635 C C . PHE A 1 339 ? 5.219 5.847 14.612 1.00 82.19 339 PHE A C 1
ATOM 2637 O O . PHE A 1 339 ? 4.718 6.394 15.594 1.00 82.19 339 PHE A O 1
ATOM 2644 N N . THR A 1 340 ? 5.848 4.674 14.696 1.00 83.69 340 THR A N 1
ATOM 2645 C CA . THR A 1 340 ? 6.041 3.931 15.957 1.00 83.69 340 THR A CA 1
ATOM 2646 C C . THR A 1 340 ? 7.169 4.495 16.826 1.00 83.69 340 THR A C 1
ATOM 2648 O O . THR A 1 340 ? 7.446 3.965 17.896 1.00 83.69 340 THR A O 1
ATOM 2651 N N . GLN A 1 341 ? 7.837 5.538 16.345 1.00 79.81 341 GLN A N 1
ATOM 2652 C CA . GLN A 1 341 ? 8.910 6.272 16.998 1.00 79.81 341 GLN A CA 1
ATOM 2653 C C . GLN A 1 341 ? 8.733 7.741 16.620 1.00 79.81 341 GLN A C 1
ATOM 2655 O O . GLN A 1 341 ? 8.388 8.033 15.473 1.00 79.81 341 GLN A O 1
ATOM 2660 N N . ASP A 1 342 ? 8.960 8.662 17.557 1.00 79.75 342 ASP A N 1
ATOM 2661 C CA . ASP A 1 342 ? 8.816 10.089 17.266 1.00 79.75 342 ASP A CA 1
ATOM 2662 C C . ASP A 1 342 ? 9.780 10.503 16.137 1.00 79.75 342 ASP A C 1
ATOM 2664 O O . ASP A 1 342 ? 10.997 10.398 16.323 1.00 79.75 342 ASP A O 1
ATOM 2668 N N . PRO A 1 343 ? 9.282 10.989 14.982 1.00 79.38 343 PRO A N 1
ATOM 2669 C CA . PRO A 1 343 ? 10.132 11.341 13.847 1.00 79.38 343 PRO A CA 1
ATOM 2670 C C . PRO A 1 343 ? 11.056 12.537 14.122 1.00 79.38 343 PRO A C 1
ATOM 2672 O O . PRO A 1 343 ? 12.009 12.738 13.374 1.00 79.38 343 PRO A O 1
ATOM 2675 N N . LEU A 1 344 ? 10.793 13.339 15.163 1.00 84.06 344 LEU A N 1
ATOM 2676 C CA . LEU A 1 344 ? 11.629 14.491 15.513 1.00 84.06 344 LEU A CA 1
ATOM 2677 C C . LEU A 1 344 ? 12.766 14.124 16.469 1.00 84.06 344 LEU A C 1
ATOM 2679 O O . LEU A 1 344 ? 13.892 14.584 16.291 1.00 84.06 344 LEU A O 1
ATOM 2683 N N . THR A 1 345 ? 12.474 13.323 17.495 1.00 86.81 345 THR A N 1
ATOM 2684 C CA . THR A 1 345 ? 13.441 12.999 18.560 1.00 86.81 345 THR A CA 1
ATOM 2685 C C . THR A 1 345 ? 14.005 11.586 18.475 1.00 86.81 345 THR A C 1
ATOM 2687 O O . THR A 1 345 ? 14.899 11.245 19.248 1.00 86.81 345 THR A O 1
ATOM 2690 N N . ALA A 1 346 ? 13.481 10.754 17.573 1.00 82.56 346 ALA A N 1
ATOM 2691 C CA . ALA A 1 346 ? 13.736 9.321 17.537 1.00 82.56 346 ALA A CA 1
ATOM 2692 C C . ALA A 1 346 ? 13.411 8.631 18.882 1.00 82.56 346 ALA A C 1
ATOM 2694 O O . ALA A 1 346 ? 14.027 7.631 19.244 1.00 82.56 346 ALA A O 1
ATOM 2695 N N . ASN A 1 347 ? 12.446 9.141 19.652 1.00 79.12 347 ASN A N 1
ATOM 2696 C CA . ASN A 1 347 ? 12.043 8.521 20.911 1.00 79.12 347 ASN A CA 1
ATOM 2697 C C . ASN A 1 347 ? 11.098 7.327 20.652 1.00 79.12 347 ASN A C 1
ATOM 2699 O O . ASN A 1 347 ? 9.977 7.544 20.187 1.00 79.12 347 ASN A O 1
ATOM 2703 N N . PRO A 1 348 ? 11.493 6.074 20.967 1.00 77.19 348 PRO A N 1
ATOM 2704 C CA . PRO A 1 348 ? 10.648 4.894 20.758 1.00 77.19 348 PRO A CA 1
ATOM 2705 C C . PRO A 1 348 ? 9.511 4.773 21.787 1.00 77.19 348 PRO A C 1
ATOM 2707 O O . PRO A 1 348 ? 8.644 3.916 21.649 1.00 77.19 348 PRO A O 1
ATOM 2710 N N . GLY A 1 349 ? 9.511 5.605 22.834 1.00 77.81 349 GLY A N 1
ATOM 2711 C CA . GLY A 1 349 ? 8.426 5.696 23.812 1.00 77.81 349 GLY A CA 1
ATOM 2712 C C . GLY A 1 349 ? 7.257 6.575 23.361 1.00 77.81 349 GLY A C 1
ATOM 2713 O O . GLY A 1 349 ? 6.289 6.711 24.104 1.00 77.81 349 GLY A O 1
ATOM 2714 N N . VAL A 1 350 ? 7.343 7.190 22.177 1.00 74.81 350 VAL A N 1
ATOM 2715 C CA . VAL A 1 350 ? 6.324 8.095 21.639 1.00 74.81 350 VAL A CA 1
ATOM 2716 C C . VAL A 1 350 ? 5.874 7.593 20.271 1.00 74.81 350 VAL A C 1
ATOM 2718 O O . VAL A 1 350 ? 6.681 7.438 19.358 1.00 74.81 350 VAL A O 1
ATOM 2721 N N . ILE A 1 351 ? 4.568 7.360 20.141 1.00 80.81 351 ILE A N 1
ATOM 2722 C CA . ILE A 1 351 ? 3.906 7.035 18.876 1.00 80.81 351 ILE A CA 1
ATOM 2723 C C . ILE A 1 351 ? 3.248 8.311 18.357 1.00 80.81 351 ILE A C 1
ATOM 2725 O O . ILE A 1 351 ? 2.469 8.942 19.073 1.00 80.81 351 ILE A O 1
ATOM 2729 N N . THR A 1 352 ? 3.527 8.666 17.106 1.00 79.94 352 THR A N 1
ATOM 2730 C CA . THR A 1 352 ? 2.964 9.858 16.460 1.00 79.94 352 THR A CA 1
ATOM 2731 C C . THR A 1 352 ? 1.971 9.435 15.388 1.00 79.94 352 THR A C 1
ATOM 2733 O O . THR A 1 352 ? 2.321 8.687 14.476 1.00 79.94 352 THR A O 1
ATOM 2736 N N . ILE A 1 353 ? 0.735 9.929 15.479 1.00 84.38 353 ILE A N 1
ATOM 2737 C CA . ILE A 1 353 ? -0.328 9.668 14.503 1.00 84.38 353 ILE A CA 1
ATOM 2738 C C . ILE A 1 353 ? -0.770 10.993 13.891 1.00 84.38 353 ILE A C 1
ATOM 2740 O O . ILE A 1 353 ? -1.267 11.870 14.594 1.00 84.38 353 ILE A O 1
ATOM 2744 N N . ASN A 1 354 ? -0.630 11.115 12.575 1.00 79.19 354 ASN A N 1
ATOM 2745 C CA . ASN A 1 354 ? -1.192 12.217 11.805 1.00 79.19 354 ASN A CA 1
ATOM 2746 C C . ASN A 1 354 ? -2.426 11.709 11.069 1.00 79.19 354 ASN A C 1
ATOM 2748 O O . ASN A 1 354 ? -2.295 10.817 10.239 1.00 79.19 354 ASN A O 1
ATOM 2752 N N . ALA A 1 355 ? -3.601 12.270 11.346 1.00 79.69 355 ALA A N 1
ATOM 2753 C CA . ALA A 1 355 ? -4.858 11.866 10.721 1.00 79.69 355 ALA A CA 1
ATOM 2754 C C . ALA A 1 355 ? -5.600 13.066 10.121 1.00 79.69 355 ALA A C 1
ATOM 2756 O O . ALA A 1 355 ? -5.494 14.189 10.615 1.00 79.69 355 ALA A O 1
ATOM 2757 N N . ASN A 1 356 ? -6.344 12.826 9.047 1.00 74.50 356 ASN A N 1
ATOM 2758 C CA . ASN A 1 356 ? -7.203 13.796 8.383 1.00 74.50 356 ASN A CA 1
ATOM 2759 C C . ASN A 1 356 ? -8.503 13.121 7.919 1.00 74.50 356 ASN A C 1
ATOM 2761 O O . ASN A 1 356 ? -8.560 11.902 7.759 1.00 74.50 356 ASN A O 1
ATOM 2765 N N . TYR A 1 357 ? -9.546 13.915 7.690 1.00 74.69 357 TYR A N 1
ATOM 2766 C CA . TYR A 1 357 ? -10.802 13.426 7.127 1.00 74.69 357 TYR A CA 1
ATOM 2767 C C . TYR A 1 357 ? -10.652 13.078 5.642 1.00 74.69 357 TYR A C 1
ATOM 2769 O O . TYR A 1 357 ? -9.962 13.770 4.892 1.00 74.69 357 TYR A O 1
ATOM 2777 N N . GLY A 1 358 ? -11.359 12.035 5.210 1.00 72.50 358 GLY A N 1
ATOM 2778 C CA . GLY A 1 358 ? -11.381 11.574 3.826 1.00 72.50 358 GLY A CA 1
ATOM 2779 C C . GLY A 1 358 ? -10.180 10.705 3.443 1.00 72.50 358 GLY A C 1
ATOM 2780 O O . GLY A 1 358 ? -9.615 9.987 4.270 1.00 72.50 358 GLY A O 1
ATOM 2781 N N . LEU A 1 359 ? -9.829 10.728 2.155 1.00 67.38 359 LEU A N 1
ATOM 2782 C CA . LEU A 1 359 ? -8.779 9.894 1.562 1.00 67.38 359 LEU A CA 1
ATOM 2783 C C . LEU A 1 359 ? -7.370 10.372 1.951 1.00 67.38 359 LEU A C 1
ATOM 2785 O O . LEU A 1 359 ? -7.082 11.567 1.962 1.00 67.38 359 LEU A O 1
ATOM 2789 N N . GLY A 1 360 ? -6.467 9.416 2.183 1.00 59.84 360 GLY A N 1
ATOM 2790 C CA . GLY A 1 360 ? -5.117 9.654 2.721 1.00 59.84 360 GLY A CA 1
ATOM 2791 C C . GLY A 1 360 ? -4.130 10.362 1.799 1.00 59.84 360 GLY A C 1
ATOM 2792 O O . GLY A 1 360 ? -2.983 10.569 2.180 1.00 59.84 360 GLY A O 1
ATOM 2793 N N . GLU A 1 361 ? -4.562 10.757 0.603 1.00 57.47 361 GLU A N 1
ATOM 2794 C CA . GLU A 1 361 ? -3.727 11.392 -0.423 1.00 57.47 361 GLU A CA 1
ATOM 2795 C C . GLU A 1 361 ? -3.176 12.761 0.012 1.00 57.47 361 GLU A C 1
ATOM 2797 O O . GLU A 1 361 ? -2.149 13.215 -0.490 1.00 57.47 361 GLU A O 1
ATOM 2802 N N . VAL A 1 362 ? -3.814 13.405 0.998 1.00 46.12 362 VAL A N 1
ATOM 2803 C CA . VAL A 1 362 ? -3.360 14.695 1.544 1.00 46.12 362 VAL A CA 1
ATOM 2804 C C . VAL A 1 362 ? -2.004 14.566 2.259 1.00 46.12 362 VAL A C 1
ATOM 2806 O O . VAL A 1 362 ? -1.263 15.545 2.360 1.00 46.12 362 VAL A O 1
ATOM 2809 N N . PHE A 1 363 ? -1.620 13.359 2.690 1.00 47.22 363 PHE A N 1
ATOM 2810 C CA . PHE A 1 363 ? -0.296 13.091 3.243 1.00 47.22 363 PHE A CA 1
ATOM 2811 C C . PHE A 1 363 ? 0.682 12.699 2.128 1.00 47.22 363 PHE A C 1
ATOM 2813 O O . PHE A 1 363 ? 0.861 11.523 1.817 1.00 47.22 363 PHE A O 1
ATOM 2820 N N . LYS A 1 364 ? 1.399 13.678 1.561 1.00 39.56 364 LYS A N 1
ATOM 2821 C CA . LYS A 1 364 ? 2.671 13.396 0.873 1.00 39.56 364 LYS A CA 1
ATOM 2822 C C . LYS A 1 364 ? 3.696 12.971 1.925 1.00 39.56 364 LYS A C 1
ATOM 2824 O O . LYS A 1 364 ? 4.431 13.805 2.443 1.00 39.56 364 LYS A O 1
ATOM 2829 N N . CYS A 1 365 ? 3.697 11.697 2.305 1.00 34.03 365 CYS A N 1
ATOM 2830 C CA . CYS A 1 365 ? 4.679 11.193 3.255 1.00 34.03 365 CYS A CA 1
ATOM 2831 C C . CYS A 1 365 ? 6.018 10.951 2.546 1.00 34.03 365 CYS A C 1
ATOM 2833 O O . CYS A 1 365 ? 6.110 10.158 1.612 1.00 34.03 365 CYS A O 1
ATOM 2835 N N . THR A 1 366 ? 7.049 11.661 3.000 1.00 28.91 366 THR A N 1
ATOM 2836 C CA . THR A 1 366 ? 8.456 11.550 2.584 1.00 28.91 366 THR A CA 1
ATOM 2837 C C . THR A 1 366 ? 9.211 10.453 3.341 1.00 28.91 366 THR A C 1
ATOM 2839 O O . THR A 1 366 ? 10.429 10.511 3.467 1.00 28.91 366 THR A O 1
ATOM 2842 N N . SER A 1 367 ? 8.516 9.436 3.843 1.00 28.30 367 SER A N 1
ATOM 2843 C CA . SER A 1 367 ? 9.130 8.242 4.424 1.00 28.30 367 SER A CA 1
ATOM 2844 C C . SER A 1 367 ? 8.128 7.090 4.446 1.00 28.30 367 SER A C 1
ATOM 2846 O O . SER A 1 367 ? 6.922 7.308 4.301 1.00 28.30 367 SER A O 1
ATOM 2848 N N . SER A 1 368 ? 8.650 5.869 4.574 1.00 30.11 368 SER A N 1
ATOM 2849 C CA . SER A 1 368 ? 7.972 4.567 4.599 1.00 30.11 368 SER A CA 1
ATOM 2850 C C . SER A 1 368 ? 6.966 4.444 5.758 1.00 30.11 368 SER A C 1
ATOM 2852 O O . SER A 1 368 ? 7.159 3.696 6.710 1.00 30.11 368 SER A O 1
ATOM 2854 N N . GLY A 1 369 ? 5.901 5.241 5.712 1.00 29.97 369 GLY A N 1
ATOM 2855 C CA . GLY A 1 369 ? 4.814 5.260 6.679 1.00 29.97 369 GLY A CA 1
ATOM 2856 C C . GLY A 1 369 ? 3.637 4.422 6.194 1.00 29.97 369 GLY A C 1
ATOM 2857 O O . GLY A 1 369 ? 3.198 4.537 5.046 1.00 29.97 369 GLY A O 1
ATOM 2858 N N . PHE A 1 370 ? 3.098 3.584 7.077 1.00 33.34 370 PHE A N 1
ATOM 2859 C CA . PHE A 1 370 ? 1.863 2.858 6.806 1.00 33.34 370 PHE A CA 1
ATOM 2860 C C . PHE A 1 370 ? 0.669 3.810 6.859 1.00 33.34 370 PHE A C 1
ATOM 2862 O O . PHE A 1 370 ? 0.549 4.634 7.770 1.00 33.34 370 PHE A O 1
ATOM 2869 N N . LEU A 1 371 ? -0.228 3.667 5.882 1.00 35.88 371 LEU A N 1
ATOM 2870 C CA . LEU A 1 371 ? -1.506 4.361 5.871 1.00 35.88 371 LEU A CA 1
ATOM 2871 C C . LEU A 1 371 ? -2.461 3.640 6.832 1.00 35.88 371 LEU A C 1
ATOM 2873 O O . LEU A 1 371 ? -2.817 2.486 6.592 1.00 35.88 371 LEU A O 1
ATOM 2877 N N . ILE A 1 372 ? -2.881 4.308 7.904 1.00 37.16 372 ILE A N 1
ATOM 2878 C CA . ILE A 1 372 ? -3.979 3.840 8.753 1.00 37.16 372 ILE A CA 1
ATOM 2879 C C . ILE A 1 372 ? -5.265 4.443 8.206 1.00 37.16 372 ILE A C 1
ATOM 2881 O O . ILE A 1 372 ? -5.405 5.662 8.126 1.00 37.16 372 ILE A O 1
ATOM 2885 N N . LEU A 1 373 ? -6.204 3.586 7.822 1.00 31.91 373 LEU A N 1
ATOM 2886 C CA . LEU A 1 373 ? -7.562 3.979 7.470 1.00 31.91 373 LEU A CA 1
ATOM 2887 C C . LEU A 1 373 ? -8.430 3.714 8.696 1.00 31.91 373 LEU A C 1
ATOM 2889 O O . LEU A 1 373 ? -8.545 2.570 9.136 1.00 31.91 373 LEU A O 1
ATOM 2893 N N . LEU A 1 374 ? -8.985 4.777 9.272 1.00 28.53 374 LEU A N 1
ATOM 2894 C CA . LEU A 1 374 ? -9.979 4.677 10.332 1.00 28.53 374 LEU A CA 1
ATOM 2895 C C . LEU A 1 374 ? -11.344 4.717 9.636 1.00 28.53 374 LEU A C 1
ATOM 2897 O O . LEU A 1 374 ? -11.700 5.723 9.014 1.00 28.53 374 LEU A O 1
ATOM 2901 N N . GLN A 1 375 ? -12.036 3.577 9.652 1.00 27.44 375 GLN A N 1
ATOM 2902 C CA . GLN A 1 375 ? -13.426 3.473 9.206 1.00 27.44 375 GLN A CA 1
ATOM 2903 C C . GLN A 1 375 ? -14.380 3.936 10.292 1.00 27.44 375 GLN A C 1
ATOM 2905 O O . GLN A 1 375 ? -14.121 3.604 11.474 1.00 27.44 375 GLN A O 1
#

Organism: Lingula anatina (NCBI:txid7574)

pLDDT: mean 80.9, std 16.66, range [27.44, 97.94]

InterPro domains:
  IPR002192 Pyruvate phosphate dikinase, AMP/ATP-binding [PF01326] (157-361)
  IPR013815 ATP-grasp fold, subdomain 1 [G3DSA:3.30.1490.20] (136-329)
  IPR051549 Phosphoenolpyruvate Utilizing Enzyme [PTHR43615] (27-361)

Foldseek 3Di:
DKDKDWDWDFDDDPPDPDDTDTDIWMWIQDPVRDIWTWPDKPDDVVVQQPPNGGDQWDWMWTDTPNDIKIKTKGFPDWDWDFDDVLSQKIKIWTWIWMAIPNDIDIDIDIDIDGDPDRDPPDPPPPPPPLDQDPDDPPVCLQQQKFKLCDNNQLDCQWQADVSNVLSSVVVPPPPDDRFTWMKRTLNQVVVQCVVDVPLVVLLVVLQCCLVVVDPDDLQVSLVVNLVVLLPDFRDPVSLVSVVVVLCVRPNPCSQVFWKKKWKHFRPCPDPVHNPALQFDIDTRQGGSRSNRSSQSNRVSSCSHSVNQVVCSVVVHDSDTGIMMMIGTDDWAQKKWWKDCAPPVPRHNVDIDIDMDGTDPPVDSDRDDTDMDGDD

Sequence (375 aa):
MYIIDLRSIKSQNLNFLTLVVYLLLGYQFTPNALCAPVTQSDLWLPLLGENQNPPDSWTLNFKAGGQTYNIEVKATKTVMLYQGEDWGNVIFEKLVEFTVNGKKGWGIAEYCYRCKDISPPTRQSHVPTLIEPISVPEFDNRALVLPFTKEACKSSELVGGKGCQLAMLCTIKDKFIVPRGLCVTVRALQKQLESSTVIVDMWAELEDICSGKIKGNIQECCKRLVDSFTAAPLCMEVQGSLVETLVKEFGTQHEEILFAVRSSAVGEDSDEMSAAGQMETFLGIKGIHKVFEAVMKCWASQCTYQAVEYRRQHGQPIKSLMGVVIQEMVQSEASGVLFTQDPLTANPGVITINANYGLGEVFKCTSSGFLILLQ